Protein AF-A0A3R7WSF1-F1 (afdb_monomer)

Nearest PDB structures (foldseek):
  3sph-assembly1_A  TM=8.229E-01  e=9.878E-09  Gallus gallus
  3spg-assembly1_A  TM=8.337E-01  e=2.261E-08  Gallus gallus
  3spi-assembly1_A  TM=8.177E-01  e=1.122E-08  Gallus gallus
  5kuk-assembly1_A  TM=8.246E-01  e=2.738E-08  Gallus gallus
  6m84-assembly1_A  TM=7.848E-01  e=3.765E-08  Gallus gallus

pLDDT: mean 80.59, std 13.43, range [36.5, 95.0]

Mean predicted aligned error: 11.14 Å

Sequence (180 aa):
MTIGYGAPTNDIFYGGCSSMALLLTVESVSGIFLDSLCFGVFFVRFSRATRRATSVVFSKHAVVQQIHGEYCVLFQVCERRRHQLVEAHVRCYGVAKRHSDAPFQTLPMRIQSPDDNLGAFVLLALPQLIARYSYTADDIKWHHTFAPCVSRDPVTHGAVVDFDLFHTLVPAPSCPSTVV

Structure (mmCIF, N/CA/C/O backbone):
data_AF-A0A3R7WSF1-F1
#
_entry.id   AF-A0A3R7WSF1-F1
#
loop_
_atom_site.group_PDB
_atom_site.id
_atom_site.type_symbol
_atom_site.label_atom_id
_atom_site.label_alt_id
_atom_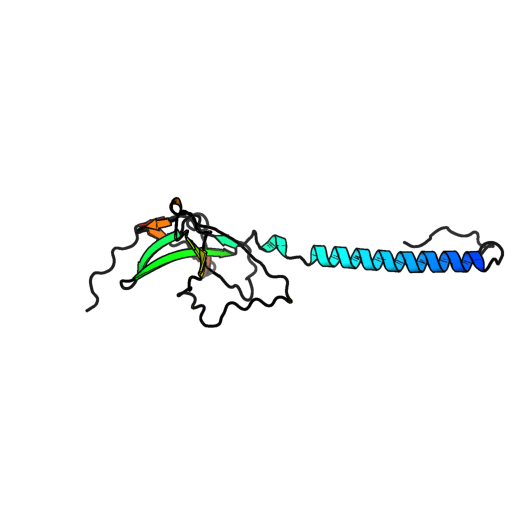site.label_comp_id
_atom_site.label_asym_id
_atom_site.label_entity_id
_atom_site.label_seq_id
_atom_site.pdbx_PDB_ins_code
_atom_site.Cartn_x
_atom_site.Cartn_y
_atom_site.Cartn_z
_atom_site.occupancy
_atom_site.B_iso_or_equiv
_atom_site.auth_seq_id
_atom_site.auth_comp_id
_atom_site.auth_asym_id
_atom_site.auth_atom_id
_atom_site.pdbx_PDB_model_num
ATOM 1 N N . MET A 1 1 ? 20.564 -2.704 -32.954 1.00 52.62 1 MET A N 1
ATOM 2 C CA . MET A 1 1 ? 21.401 -3.789 -33.548 1.00 52.62 1 MET A CA 1
ATOM 3 C C . MET A 1 1 ? 22.508 -3.182 -34.411 1.00 52.62 1 MET A C 1
ATOM 5 O O . MET A 1 1 ? 22.214 -2.254 -35.153 1.00 52.62 1 MET A O 1
ATOM 9 N N . THR A 1 2 ? 23.756 -3.663 -34.334 1.00 63.31 2 THR A N 1
ATOM 10 C CA . THR A 1 2 ? 24.814 -3.271 -35.287 1.00 63.31 2 THR A CA 1
ATOM 11 C C . THR A 1 2 ? 24.868 -4.270 -36.439 1.00 63.31 2 THR A C 1
ATOM 13 O O . THR A 1 2 ? 24.773 -5.474 -36.230 1.00 63.31 2 THR A O 1
ATOM 16 N N . ILE A 1 3 ? 24.990 -3.747 -37.659 1.00 69.62 3 ILE A N 1
ATOM 17 C CA . ILE A 1 3 ? 24.797 -4.485 -38.913 1.00 69.62 3 ILE A CA 1
ATOM 18 C C . ILE A 1 3 ? 25.811 -5.632 -39.096 1.00 69.62 3 ILE A C 1
ATOM 20 O O . ILE A 1 3 ? 25.470 -6.663 -39.657 1.00 69.62 3 ILE A O 1
ATOM 24 N N . GLY A 1 4 ? 27.038 -5.493 -38.581 1.00 67.50 4 GLY A N 1
ATOM 25 C CA . GLY A 1 4 ? 27.943 -6.624 -38.323 1.00 67.50 4 GLY A CA 1
ATOM 26 C C . GLY A 1 4 ? 28.297 -7.541 -39.505 1.00 67.50 4 GLY A C 1
ATOM 27 O O . GLY A 1 4 ? 28.855 -8.603 -39.263 1.00 67.50 4 GLY A O 1
ATOM 28 N N . TYR A 1 5 ? 28.012 -7.166 -40.759 1.00 66.44 5 TYR A N 1
ATOM 29 C CA . TYR A 1 5 ? 28.175 -8.067 -41.910 1.00 66.44 5 TYR A CA 1
ATOM 30 C C . TYR A 1 5 ? 29.634 -8.397 -42.266 1.00 66.44 5 TYR A C 1
ATOM 32 O O . TYR A 1 5 ? 29.854 -9.309 -43.053 1.00 66.44 5 TYR A O 1
ATOM 40 N N . GLY A 1 6 ? 30.626 -7.697 -41.698 1.00 65.25 6 GLY A N 1
ATOM 41 C CA . GLY A 1 6 ? 32.043 -7.974 -41.959 1.00 65.25 6 GLY A CA 1
ATOM 42 C C . GLY A 1 6 ? 32.393 -7.853 -43.444 1.00 65.25 6 GLY A C 1
ATOM 43 O O . GLY A 1 6 ? 32.765 -8.841 -44.070 1.00 65.25 6 GLY A O 1
ATOM 44 N N . ALA A 1 7 ? 32.237 -6.653 -44.015 1.00 59.94 7 ALA A N 1
ATOM 45 C CA . ALA A 1 7 ? 32.521 -6.411 -45.429 1.00 59.94 7 ALA A CA 1
ATOM 46 C C . ALA A 1 7 ? 33.969 -6.828 -45.784 1.00 59.94 7 ALA A C 1
ATOM 48 O O . ALA A 1 7 ? 34.889 -6.483 -45.031 1.00 59.94 7 ALA A O 1
ATOM 49 N N . PRO A 1 8 ? 34.197 -7.543 -46.908 1.00 59.34 8 PRO A N 1
ATOM 50 C CA . PRO A 1 8 ? 35.540 -7.822 -47.403 1.00 59.34 8 PRO A CA 1
ATOM 51 C C . PRO A 1 8 ? 36.320 -6.513 -47.538 1.00 59.34 8 PRO A C 1
ATOM 53 O O . PRO A 1 8 ? 35.761 -5.493 -47.942 1.00 59.34 8 PRO A O 1
ATOM 56 N N . THR A 1 9 ? 37.614 -6.538 -47.216 1.00 55.91 9 THR A N 1
ATOM 57 C CA . THR A 1 9 ? 38.512 -5.369 -47.102 1.00 55.91 9 THR A CA 1
ATOM 58 C C . THR A 1 9 ? 38.567 -4.466 -48.352 1.00 55.91 9 THR A C 1
ATOM 60 O O . THR A 1 9 ? 39.136 -3.380 -48.287 1.00 55.91 9 THR A O 1
ATOM 63 N N . ASN A 1 10 ? 37.932 -4.858 -49.462 1.00 56.62 10 ASN A N 1
ATOM 64 C CA . ASN A 1 10 ? 37.979 -4.171 -50.748 1.00 56.62 10 ASN A CA 1
ATOM 65 C C . ASN A 1 10 ? 36.639 -3.539 -51.199 1.00 56.62 10 ASN A C 1
ATOM 67 O O . ASN A 1 10 ? 36.628 -2.871 -52.233 1.00 56.62 10 ASN A O 1
ATOM 71 N N . ASP A 1 11 ? 35.533 -3.659 -50.441 1.00 60.72 11 ASP A N 1
ATOM 72 C CA . ASP A 1 11 ? 34.200 -3.242 -50.924 1.00 60.72 11 ASP A CA 1
ATOM 73 C C . ASP A 1 11 ? 33.446 -2.385 -49.886 1.00 60.72 11 ASP A C 1
ATOM 75 O O . ASP A 1 11 ? 32.400 -2.759 -49.359 1.00 60.72 11 ASP A O 1
ATOM 79 N N . ILE A 1 12 ? 33.962 -1.194 -49.574 1.00 57.03 12 ILE A N 1
ATOM 80 C CA . ILE A 1 12 ? 33.502 -0.420 -48.404 1.00 57.03 12 ILE A CA 1
ATOM 81 C C . ILE A 1 12 ? 32.019 0.034 -48.457 1.00 57.03 12 ILE A C 1
ATOM 83 O O . ILE A 1 12 ? 31.461 0.342 -47.410 1.00 57.03 12 ILE A O 1
ATOM 87 N N . PHE A 1 13 ? 31.356 -0.003 -49.630 1.00 58.19 13 PHE A N 1
ATOM 88 C CA . PHE A 1 13 ? 29.897 0.199 -49.809 1.00 58.19 13 PHE A CA 1
ATOM 89 C C . PHE A 1 13 ? 29.306 -0.537 -51.041 1.00 58.19 13 PHE A C 1
ATOM 91 O O . PHE A 1 13 ? 28.468 0.025 -51.744 1.00 58.19 13 PHE A O 1
ATOM 98 N N . TYR A 1 14 ? 29.740 -1.771 -51.345 1.00 64.75 14 TYR A N 1
ATOM 99 C CA . TYR A 1 14 ? 29.246 -2.559 -52.499 1.00 64.75 14 TYR A CA 1
ATOM 100 C C . TYR A 1 14 ? 29.324 -1.806 -53.850 1.00 64.75 14 TYR A C 1
ATOM 102 O O . TYR A 1 14 ? 28.314 -1.481 -54.473 1.00 64.75 14 TYR A O 1
ATOM 110 N N . GLY A 1 15 ? 30.540 -1.490 -54.311 1.00 67.81 15 GLY A N 1
ATOM 111 C CA . GLY A 1 15 ? 30.747 -0.943 -55.662 1.00 67.81 15 GLY A CA 1
ATOM 112 C C . GLY A 1 15 ? 30.391 0.539 -55.852 1.00 67.81 15 GLY A C 1
ATOM 113 O O . GLY A 1 15 ? 30.031 0.941 -56.954 1.00 67.81 15 GLY A O 1
ATOM 114 N N . GLY A 1 16 ? 30.470 1.364 -54.799 1.00 69.81 16 GLY A N 1
ATOM 115 C CA . GLY A 1 16 ? 30.278 2.822 -54.900 1.00 69.81 16 GLY A CA 1
ATOM 116 C C . GLY A 1 16 ? 28.827 3.264 -55.125 1.00 69.81 16 GLY A C 1
ATOM 117 O O . GLY A 1 16 ? 28.570 4.430 -55.426 1.00 69.81 16 GLY A O 1
ATOM 118 N N . CYS A 1 17 ? 27.864 2.353 -54.968 1.00 72.75 17 CYS A N 1
ATOM 119 C CA . CYS A 1 17 ? 26.448 2.668 -55.091 1.00 72.75 17 CYS A CA 1
ATOM 120 C C . CYS A 1 17 ? 25.959 3.466 -53.873 1.00 72.75 17 CYS A C 1
ATOM 122 O O . CYS A 1 17 ? 25.731 2.918 -52.795 1.00 72.75 17 CYS A O 1
ATOM 124 N N . SER A 1 18 ? 25.733 4.769 -54.070 1.00 74.81 18 SER A N 1
ATOM 125 C CA . SER A 1 18 ? 25.183 5.681 -53.049 1.00 74.81 18 SER A CA 1
ATOM 126 C C . SER A 1 18 ? 23.844 5.195 -52.467 1.00 74.81 18 SER A C 1
ATOM 128 O O . SER A 1 18 ? 23.566 5.378 -51.282 1.00 74.81 18 SER A O 1
ATOM 130 N N . SER A 1 19 ? 23.044 4.485 -53.270 1.00 82.00 19 SER A N 1
ATOM 131 C CA . SER A 1 19 ? 21.788 3.868 -52.832 1.00 82.00 19 SER A CA 1
ATOM 132 C C . SER A 1 19 ? 21.976 2.890 -51.670 1.00 82.00 19 SER A C 1
ATOM 134 O O . SER A 1 19 ? 21.164 2.888 -50.748 1.00 82.00 19 SER A O 1
ATOM 136 N N . MET A 1 20 ? 23.055 2.101 -51.664 1.00 78.06 20 MET A N 1
ATOM 137 C CA . MET A 1 20 ? 23.322 1.132 -50.600 1.00 78.06 20 MET A CA 1
ATOM 138 C C . MET A 1 20 ? 23.755 1.826 -49.304 1.00 78.06 20 MET A C 1
ATOM 140 O O . MET A 1 20 ? 23.294 1.464 -48.223 1.00 78.06 20 MET A O 1
ATOM 144 N N . ALA A 1 21 ? 24.579 2.874 -49.403 1.00 79.12 21 ALA A N 1
ATOM 145 C CA . ALA A 1 21 ? 24.949 3.699 -48.253 1.00 79.12 21 ALA A CA 1
ATOM 146 C C . ALA A 1 21 ? 23.721 4.384 -47.621 1.00 79.12 21 ALA A C 1
ATOM 148 O O . ALA A 1 21 ? 23.605 4.453 -46.395 1.00 79.12 21 ALA A O 1
ATOM 149 N N . LEU A 1 22 ? 22.764 4.835 -48.439 1.00 83.75 22 LEU A N 1
ATOM 150 C CA . LEU A 1 22 ? 21.506 5.410 -47.961 1.00 83.75 22 LEU A CA 1
ATOM 151 C C . LEU A 1 22 ? 20.637 4.356 -47.258 1.00 83.75 22 LEU A C 1
ATOM 153 O O . LEU A 1 22 ? 20.141 4.605 -46.164 1.00 83.75 22 LEU A O 1
ATOM 157 N N . LEU A 1 23 ? 20.491 3.160 -47.833 1.00 84.19 23 LEU A N 1
ATOM 158 C CA . LEU A 1 23 ? 19.695 2.094 -47.216 1.00 84.19 23 LEU A CA 1
ATOM 159 C C . LEU A 1 23 ? 20.265 1.661 -45.858 1.00 84.19 23 LEU A C 1
ATOM 161 O O . LEU A 1 23 ? 19.517 1.587 -44.887 1.00 84.19 23 LEU A O 1
ATOM 165 N N . LEU A 1 24 ? 21.584 1.470 -45.760 1.00 83.75 24 LEU A N 1
ATOM 166 C CA . LEU A 1 24 ? 22.256 1.099 -44.507 1.00 83.75 24 LEU A CA 1
ATOM 167 C C . LEU A 1 24 ? 22.155 2.194 -43.429 1.00 83.75 24 LEU A C 1
ATOM 169 O O . LEU A 1 24 ? 22.024 1.905 -42.235 1.00 83.75 24 LEU A O 1
ATOM 173 N N . THR A 1 25 ? 22.211 3.467 -43.827 1.00 84.69 25 THR A N 1
ATOM 174 C CA . THR A 1 25 ? 22.057 4.589 -42.887 1.00 84.69 25 THR A CA 1
ATOM 175 C C . THR A 1 25 ? 20.614 4.721 -42.402 1.00 84.69 25 THR A C 1
ATOM 177 O O . THR A 1 25 ? 20.393 4.870 -41.203 1.00 84.69 25 THR A O 1
ATOM 180 N N . VAL A 1 26 ? 19.618 4.575 -43.280 1.00 88.94 26 VAL A N 1
ATOM 181 C CA . VAL A 1 26 ? 18.198 4.559 -42.884 1.00 88.94 26 VAL A CA 1
ATOM 182 C C . VAL A 1 26 ? 17.883 3.364 -41.980 1.00 88.94 26 VAL A C 1
ATOM 184 O O . VAL A 1 26 ? 17.232 3.539 -40.949 1.00 88.94 26 VAL A O 1
ATOM 187 N N . GLU A 1 27 ? 18.380 2.169 -42.309 1.00 86.69 27 GLU A N 1
ATOM 188 C CA . GLU A 1 27 ? 18.202 0.963 -41.495 1.00 86.69 27 GLU A CA 1
ATOM 189 C C . GLU A 1 27 ? 18.793 1.154 -40.093 1.00 86.69 27 GLU A C 1
ATOM 191 O O . GLU A 1 27 ? 18.097 0.956 -39.097 1.00 86.69 27 GLU A O 1
ATOM 196 N N . SER A 1 28 ? 20.038 1.626 -39.994 1.00 89.75 28 SER A N 1
ATOM 197 C CA . SER A 1 28 ? 20.689 1.856 -38.698 1.00 89.75 28 SER A CA 1
ATOM 198 C C . SER 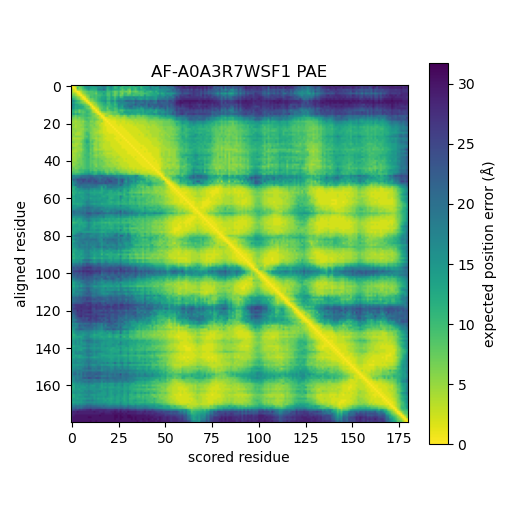A 1 28 ? 20.000 2.941 -37.864 1.00 89.75 28 SER A C 1
ATOM 200 O O . SER A 1 28 ? 19.799 2.741 -36.664 1.00 89.75 28 SER A O 1
ATOM 202 N N . VAL A 1 29 ? 19.558 4.045 -38.475 1.00 91.12 29 VAL A N 1
ATOM 203 C CA . VAL A 1 29 ? 18.792 5.092 -37.779 1.00 91.12 29 VAL A CA 1
ATOM 204 C C . VAL A 1 29 ? 17.450 4.547 -37.281 1.00 91.12 29 VAL A C 1
ATOM 206 O O . VAL A 1 29 ? 17.077 4.789 -36.131 1.00 91.12 29 VAL A O 1
ATOM 209 N N . SER A 1 30 ? 16.747 3.761 -38.102 1.00 91.31 30 SER A N 1
ATOM 210 C CA . SER A 1 30 ? 15.481 3.133 -37.707 1.00 91.31 30 SER A CA 1
ATOM 211 C C . SER A 1 30 ? 15.665 2.119 -36.571 1.00 91.31 30 SER A C 1
ATOM 213 O O . SER A 1 30 ? 14.868 2.095 -35.632 1.00 91.31 30 SER A O 1
ATOM 215 N N . GLY A 1 31 ? 16.758 1.348 -36.590 1.00 91.12 31 GLY A N 1
ATOM 216 C CA . GLY A 1 31 ? 17.111 0.400 -35.537 1.00 91.12 31 GLY A CA 1
ATOM 217 C C . GLY A 1 31 ? 17.388 1.088 -34.203 1.00 91.12 31 GLY A C 1
ATOM 218 O O . GLY A 1 31 ? 16.851 0.669 -33.182 1.00 91.12 31 GLY A O 1
ATOM 219 N N . ILE A 1 32 ? 18.150 2.187 -34.204 1.00 92.31 32 ILE A N 1
ATOM 220 C CA . ILE A 1 32 ? 18.415 2.971 -32.985 1.00 92.31 32 ILE A CA 1
ATOM 221 C C . ILE A 1 32 ? 17.115 3.571 -32.430 1.00 92.31 32 ILE A C 1
ATOM 223 O O . ILE A 1 32 ? 16.900 3.570 -31.215 1.00 92.31 32 ILE A O 1
ATOM 227 N N . PHE A 1 33 ? 16.227 4.059 -33.303 1.00 94.38 33 PHE A N 1
ATOM 228 C CA . PHE A 1 33 ? 14.933 4.602 -32.892 1.00 94.38 33 PHE A CA 1
ATOM 229 C C . PHE A 1 33 ? 14.049 3.539 -32.221 1.00 94.38 33 PHE A C 1
ATOM 231 O O . PHE A 1 33 ? 13.494 3.783 -31.147 1.00 94.38 33 PHE A O 1
ATOM 238 N N . LEU A 1 34 ? 13.959 2.346 -32.815 1.00 93.50 34 LEU A N 1
ATOM 239 C CA . LEU A 1 34 ? 13.201 1.227 -32.252 1.00 93.50 34 LEU A CA 1
ATOM 240 C C . LEU A 1 34 ? 13.814 0.713 -30.944 1.00 93.50 34 LEU A C 1
ATOM 242 O O . LEU A 1 34 ? 13.076 0.475 -29.988 1.00 93.50 34 LEU A O 1
ATOM 246 N N . ASP A 1 35 ? 15.142 0.593 -30.867 1.00 93.12 35 ASP A N 1
ATOM 247 C CA . ASP A 1 35 ? 15.847 0.184 -29.647 1.00 93.12 35 ASP A CA 1
ATOM 248 C C . ASP A 1 35 ? 15.556 1.173 -28.500 1.00 93.12 35 ASP A C 1
ATOM 250 O O . ASP A 1 35 ? 15.190 0.761 -27.396 1.00 93.12 35 ASP A O 1
ATOM 254 N N . SER A 1 36 ? 15.619 2.483 -28.768 1.00 94.38 36 SER A N 1
ATOM 255 C CA . SER A 1 36 ? 15.281 3.537 -27.798 1.00 94.38 36 SER A CA 1
ATOM 256 C C . SER A 1 36 ? 13.828 3.447 -27.316 1.00 94.38 36 SER A C 1
ATOM 258 O O . SER A 1 36 ? 13.563 3.494 -26.110 1.00 94.38 36 SER A O 1
ATOM 260 N N . LEU A 1 37 ? 12.879 3.240 -28.237 1.00 94.75 37 LEU A N 1
ATOM 261 C CA . LEU A 1 37 ? 11.469 3.061 -27.890 1.00 94.75 37 LEU A CA 1
ATOM 262 C C . LEU A 1 37 ? 11.263 1.823 -27.007 1.00 94.75 37 LEU A C 1
ATOM 264 O O . LEU A 1 37 ? 10.558 1.894 -25.998 1.00 94.75 37 LEU A O 1
ATOM 268 N N . CYS A 1 38 ? 11.911 0.706 -27.344 1.00 93.94 38 CYS A N 1
ATOM 269 C CA . CYS A 1 38 ? 11.877 -0.517 -26.549 1.00 93.94 38 CYS A CA 1
ATOM 270 C C . CYS A 1 38 ? 12.397 -0.268 -25.130 1.00 93.94 38 CYS A C 1
ATOM 272 O O . CYS A 1 38 ? 11.695 -0.578 -24.165 1.00 93.94 38 CYS A O 1
ATOM 274 N N . PHE A 1 39 ? 13.579 0.342 -24.981 1.00 95.00 39 PHE A N 1
ATOM 275 C CA . PHE A 1 39 ? 14.124 0.687 -23.666 1.00 95.00 39 PHE A CA 1
ATOM 276 C C . PHE A 1 39 ? 13.192 1.610 -22.879 1.00 95.00 39 PHE A C 1
ATOM 278 O O . PHE A 1 39 ? 12.991 1.380 -21.688 1.00 95.00 39 PHE A O 1
ATOM 285 N N . GLY A 1 40 ? 12.561 2.590 -23.530 1.00 94.06 40 GLY A N 1
ATOM 286 C CA . GLY A 1 40 ? 11.561 3.457 -22.905 1.00 94.06 40 GLY A CA 1
ATOM 287 C C . GLY A 1 40 ? 10.354 2.680 -22.371 1.00 94.06 40 GLY A C 1
ATOM 288 O O . GLY A 1 40 ? 9.972 2.840 -21.211 1.00 94.06 40 GLY A O 1
ATOM 289 N N . VAL A 1 41 ? 9.784 1.776 -23.173 1.00 92.44 41 VAL A N 1
ATOM 290 C CA . VAL A 1 41 ? 8.647 0.932 -22.761 1.00 92.44 41 VAL A CA 1
ATOM 291 C C . VAL A 1 41 ? 9.034 -0.011 -21.619 1.00 92.44 41 VAL A C 1
ATOM 293 O O . VAL A 1 41 ? 8.275 -0.156 -20.654 1.00 92.44 41 VAL A O 1
ATOM 296 N N . PHE A 1 42 ? 10.216 -0.628 -21.683 1.00 92.19 42 PHE A N 1
ATOM 297 C CA . PHE A 1 42 ? 10.730 -1.467 -20.600 1.00 92.19 42 PHE A CA 1
ATOM 298 C C . PHE A 1 42 ? 10.968 -0.659 -19.328 1.00 92.19 42 PHE A C 1
ATOM 300 O O . PHE A 1 42 ? 10.554 -1.094 -18.254 1.00 92.19 42 PHE A O 1
ATOM 307 N N . PHE A 1 43 ? 11.561 0.529 -19.433 1.00 91.12 43 PHE A N 1
ATOM 308 C CA . PHE A 1 43 ? 11.786 1.414 -18.296 1.00 91.12 43 PHE A CA 1
ATOM 309 C C . PHE A 1 43 ? 10.467 1.809 -17.629 1.00 91.12 43 PHE A C 1
ATOM 311 O O . PHE A 1 43 ? 10.346 1.693 -16.412 1.00 91.12 43 PHE A O 1
ATOM 318 N N . VAL A 1 44 ? 9.442 2.172 -18.411 1.00 87.56 44 VAL A N 1
ATOM 319 C CA . VAL A 1 44 ? 8.095 2.450 -17.887 1.00 87.56 44 VAL A CA 1
ATOM 320 C C . VAL A 1 44 ? 7.501 1.218 -17.203 1.00 87.56 44 VAL A C 1
ATOM 322 O O . VAL A 1 44 ? 6.875 1.331 -16.155 1.00 87.56 44 VAL A O 1
ATOM 325 N N . ARG A 1 45 ? 7.690 0.013 -17.750 1.00 83.88 45 ARG A N 1
ATOM 326 C CA . ARG A 1 45 ? 7.213 -1.229 -17.118 1.00 83.88 45 ARG A CA 1
ATOM 327 C C . ARG A 1 45 ? 7.945 -1.532 -15.808 1.00 83.88 45 ARG A C 1
ATOM 329 O O . ARG A 1 45 ? 7.282 -1.937 -14.855 1.00 83.88 45 ARG A O 1
ATOM 336 N N . PHE A 1 46 ? 9.259 -1.325 -15.742 1.00 82.50 46 PHE A N 1
ATOM 337 C CA . PHE A 1 46 ? 10.064 -1.542 -14.536 1.00 82.50 46 PHE A CA 1
ATOM 338 C C . PHE A 1 46 ? 9.831 -0.481 -13.460 1.00 82.50 46 PHE A C 1
ATOM 340 O O . PHE A 1 46 ? 9.841 -0.808 -12.274 1.00 82.50 46 PHE A O 1
ATOM 347 N N . SER A 1 47 ? 9.579 0.768 -13.853 1.00 80.81 47 SER A N 1
ATOM 348 C CA . SER A 1 47 ? 9.291 1.858 -12.920 1.00 80.81 47 SER A CA 1
ATOM 349 C C . SER A 1 47 ? 7.913 1.734 -12.263 1.00 80.81 47 SER A C 1
ATOM 351 O O . SER A 1 47 ? 7.668 2.351 -11.224 1.00 80.81 47 SER A O 1
ATOM 353 N N . ARG A 1 48 ? 7.010 0.891 -12.795 1.00 72.88 48 ARG A N 1
ATOM 354 C CA . ARG A 1 48 ? 5.734 0.580 -12.133 1.00 72.88 48 ARG A CA 1
ATOM 355 C C . ARG A 1 48 ? 5.984 -0.145 -10.810 1.00 72.88 48 ARG A C 1
ATOM 357 O O . ARG A 1 48 ? 6.257 -1.342 -10.759 1.00 72.88 48 ARG A O 1
ATOM 364 N N . ALA A 1 49 ? 5.777 0.577 -9.714 1.00 62.88 49 ALA A N 1
ATOM 365 C CA . ALA A 1 49 ? 5.965 0.123 -8.337 1.00 62.88 49 ALA A CA 1
ATOM 366 C C . ALA A 1 49 ? 4.910 -0.894 -7.828 1.00 62.88 49 ALA A C 1
ATOM 368 O O . ALA A 1 49 ? 4.667 -0.994 -6.625 1.00 62.88 49 ALA A O 1
ATOM 369 N N . THR A 1 50 ? 4.279 -1.687 -8.702 1.00 64.44 50 THR A N 1
ATOM 370 C CA . THR A 1 50 ? 3.147 -2.563 -8.336 1.00 64.44 50 THR A CA 1
ATOM 371 C C . THR A 1 50 ? 3.527 -3.644 -7.313 1.00 64.44 50 THR A C 1
ATOM 373 O O . THR A 1 50 ? 2.697 -4.024 -6.494 1.00 64.44 50 THR A O 1
ATOM 376 N N . ARG A 1 51 ? 4.792 -4.094 -7.273 1.00 60.50 51 ARG A N 1
ATOM 377 C CA . ARG A 1 51 ? 5.251 -5.135 -6.327 1.00 60.50 51 ARG A CA 1
ATOM 378 C C . ARG A 1 51 ? 5.260 -4.710 -4.853 1.00 60.50 51 ARG A C 1
ATOM 380 O O . ARG A 1 51 ? 5.358 -5.582 -3.997 1.00 60.50 51 ARG A O 1
ATOM 387 N N . ARG A 1 52 ? 5.211 -3.411 -4.534 1.00 63.25 52 ARG A N 1
ATOM 388 C CA . ARG A 1 52 ? 5.201 -2.955 -3.132 1.00 63.25 52 ARG A CA 1
ATOM 389 C C . ARG A 1 52 ? 3.797 -2.986 -2.515 1.00 63.25 52 ARG A C 1
ATOM 391 O O . ARG A 1 52 ? 3.678 -3.160 -1.316 1.00 63.25 52 ARG A O 1
ATOM 398 N N . ALA A 1 53 ? 2.724 -2.930 -3.307 1.00 66.00 53 ALA A N 1
ATOM 399 C CA . ALA A 1 53 ? 1.361 -2.982 -2.762 1.00 66.00 53 ALA A CA 1
ATOM 400 C C . ALA A 1 53 ? 1.048 -4.291 -2.006 1.00 66.00 53 ALA A C 1
ATOM 402 O O . ALA A 1 53 ? 0.170 -4.302 -1.152 1.00 66.00 53 ALA A O 1
ATOM 403 N N . THR A 1 54 ? 1.777 -5.380 -2.280 1.00 72.50 54 THR A N 1
ATOM 404 C CA . THR A 1 54 ? 1.599 -6.673 -1.598 1.00 72.50 54 THR A CA 1
ATOM 405 C C . THR A 1 54 ? 2.325 -6.777 -0.256 1.00 72.50 54 THR A C 1
ATOM 407 O O . THR A 1 54 ? 2.210 -7.806 0.402 1.00 72.50 54 THR A O 1
ATOM 410 N N . SER A 1 55 ? 3.152 -5.795 0.121 1.00 84.38 55 SER A N 1
ATOM 411 C CA . SER A 1 55 ? 3.885 -5.833 1.393 1.00 84.38 55 SER A CA 1
ATOM 412 C C . SER A 1 55 ? 3.163 -5.135 2.540 1.00 84.38 55 SER A C 1
ATOM 414 O O . SER A 1 55 ? 3.495 -5.389 3.697 1.00 84.38 55 SER A O 1
ATOM 416 N N . VAL A 1 56 ? 2.142 -4.336 2.229 1.00 87.62 56 VAL A N 1
ATOM 417 C CA . VAL A 1 56 ? 1.227 -3.775 3.221 1.00 87.62 56 VAL A CA 1
ATOM 418 C C . VAL A 1 56 ? 0.206 -4.838 3.611 1.00 87.62 56 VAL A C 1
ATOM 420 O O . VAL A 1 56 ? -0.492 -5.388 2.759 1.00 87.62 56 VAL A O 1
ATOM 423 N N . VAL A 1 57 ? 0.126 -5.128 4.904 1.00 89.44 57 VAL A N 1
ATOM 424 C CA . VAL A 1 57 ? -0.778 -6.114 5.493 1.00 89.44 57 VAL A CA 1
ATOM 425 C C . VAL A 1 57 ? -1.852 -5.385 6.289 1.00 89.44 57 VAL A C 1
ATOM 427 O O . VAL A 1 57 ? -1.551 -4.482 7.070 1.00 89.44 57 VAL A O 1
ATOM 430 N N . PHE A 1 58 ? -3.102 -5.798 6.094 1.00 92.06 58 PHE A N 1
ATOM 431 C CA . PHE A 1 58 ? -4.261 -5.333 6.852 1.00 92.06 58 PHE A CA 1
ATOM 432 C C . PHE A 1 58 ? -4.691 -6.411 7.846 1.00 92.06 58 PHE A C 1
ATOM 434 O O . PHE A 1 58 ? -4.498 -7.606 7.601 1.00 92.06 58 PHE A O 1
ATOM 441 N N . SER A 1 59 ? -5.274 -6.008 8.972 1.00 93.44 59 SER A N 1
ATOM 442 C CA . SER A 1 59 ? -5.942 -6.932 9.887 1.00 93.44 59 SER A CA 1
ATOM 443 C C . SER A 1 59 ? -7.049 -7.702 9.163 1.00 93.44 59 SER A C 1
ATOM 445 O O . SER A 1 59 ? -7.752 -7.144 8.329 1.00 93.44 59 SER A O 1
ATOM 447 N N . LYS A 1 60 ? -7.244 -8.984 9.494 1.00 92.62 60 LYS A N 1
ATOM 448 C CA . LYS A 1 60 ? -8.324 -9.788 8.896 1.00 92.62 60 LYS A CA 1
ATOM 449 C C . LYS A 1 60 ? -9.710 -9.294 9.302 1.00 92.62 60 LYS A C 1
ATOM 451 O O . LYS A 1 60 ? -10.637 -9.328 8.501 1.00 92.62 60 LYS A O 1
ATOM 456 N N . HIS A 1 61 ? -9.814 -8.815 10.536 1.00 93.75 61 HIS A N 1
ATOM 457 C CA . HIS A 1 61 ? -11.040 -8.321 11.143 1.00 93.75 61 HIS A CA 1
ATOM 458 C C . HIS A 1 61 ? -10.926 -6.827 11.416 1.00 93.75 61 HIS A C 1
ATOM 460 O O . HIS A 1 61 ? -9.844 -6.337 11.742 1.00 93.75 61 HIS A O 1
ATOM 466 N N . ALA A 1 62 ? -12.048 -6.128 11.311 1.00 93.88 62 ALA A N 1
ATOM 467 C CA . ALA A 1 62 ? -12.202 -4.801 11.886 1.00 93.88 62 ALA A CA 1
ATOM 468 C C . ALA A 1 62 ? -12.916 -4.960 13.227 1.00 93.88 62 ALA A C 1
ATOM 470 O O . ALA A 1 62 ? -13.761 -5.840 13.381 1.00 93.88 62 ALA A O 1
ATOM 471 N N . VAL A 1 63 ? -12.584 -4.132 14.207 1.00 94.19 63 VAL A N 1
ATOM 472 C CA . VAL A 1 63 ? -13.215 -4.199 15.526 1.00 94.19 63 VAL A CA 1
ATOM 473 C C . VAL A 1 63 ? -13.964 -2.922 15.837 1.00 94.19 63 VAL A C 1
ATOM 475 O O . VAL A 1 63 ? -13.547 -1.839 15.435 1.00 94.19 63 VAL A O 1
ATOM 478 N N . VAL A 1 64 ? -15.076 -3.052 16.552 1.00 93.38 64 VAL A N 1
ATOM 479 C CA . VAL A 1 64 ? -15.837 -1.915 17.068 1.00 93.38 64 VAL A CA 1
ATOM 480 C C . VAL A 1 64 ? -15.720 -1.905 18.578 1.00 93.38 64 VAL A C 1
ATOM 482 O O . VAL A 1 64 ? -16.157 -2.842 19.253 1.00 93.38 64 VAL A O 1
ATOM 485 N N . GLN A 1 65 ? -15.139 -0.832 19.102 1.00 90.06 65 GLN A N 1
ATOM 486 C CA . GLN A 1 65 ? -14.947 -0.621 20.528 1.00 90.06 65 GLN A CA 1
ATOM 487 C C . GLN A 1 65 ? -15.453 0.766 20.915 1.00 90.06 65 GLN A C 1
ATOM 489 O O . GLN A 1 65 ? -15.357 1.715 20.139 1.00 90.06 65 GLN A O 1
ATOM 494 N N . GLN A 1 66 ? -15.974 0.880 22.135 1.00 88.56 66 GLN A N 1
ATOM 495 C CA . GLN A 1 66 ? -16.305 2.170 22.716 1.00 88.56 66 GLN A CA 1
ATOM 496 C C . GLN A 1 66 ? -15.051 2.805 23.330 1.00 88.56 66 GLN A C 1
ATOM 498 O O . GLN A 1 66 ? -14.416 2.214 24.205 1.00 88.56 66 GLN A O 1
ATOM 503 N N . ILE A 1 67 ? -14.697 4.001 22.869 1.00 84.62 67 ILE A N 1
ATOM 504 C CA . ILE A 1 67 ? -13.555 4.784 23.343 1.00 84.62 67 ILE A CA 1
ATOM 505 C C . ILE A 1 67 ? -14.095 6.171 23.701 1.00 84.62 67 ILE A C 1
ATOM 507 O O . ILE A 1 67 ? -14.693 6.837 22.865 1.00 84.62 67 ILE A O 1
ATOM 511 N N . HIS A 1 68 ? -13.930 6.598 24.957 1.00 84.06 68 HIS A N 1
ATOM 512 C CA . HIS A 1 68 ? -14.446 7.886 25.456 1.00 84.06 68 HIS A CA 1
ATOM 513 C C . HIS A 1 68 ? -15.953 8.115 25.220 1.00 84.06 68 HIS A C 1
ATOM 515 O O . HIS A 1 68 ? -16.384 9.231 24.959 1.00 84.06 68 HIS A O 1
ATOM 521 N N . GLY A 1 69 ? -16.765 7.058 25.321 1.00 83.94 69 GLY A N 1
ATOM 522 C CA . GLY A 1 69 ? -18.219 7.141 25.141 1.00 83.94 69 GLY A CA 1
ATOM 523 C C . GLY A 1 69 ? -18.696 6.993 23.693 1.00 83.94 69 GLY A C 1
ATOM 524 O O . GLY A 1 69 ? -19.861 6.660 23.494 1.00 83.94 69 GLY A O 1
ATOM 525 N N . GLU A 1 70 ? -17.805 7.111 22.709 1.00 87.19 70 GLU A N 1
ATOM 526 C CA . GLU A 1 70 ? -18.114 7.006 21.279 1.00 87.19 70 GLU A CA 1
ATOM 527 C C . GLU A 1 70 ? -17.737 5.632 20.713 1.00 87.19 70 GLU A C 1
ATOM 529 O O . GLU A 1 70 ? -16.778 5.000 21.160 1.00 87.19 70 GLU A O 1
ATOM 534 N N . TYR A 1 71 ? -18.478 5.156 19.708 1.00 88.50 71 TYR A N 1
ATOM 535 C CA . TYR A 1 71 ? -18.146 3.914 19.006 1.00 88.50 71 TYR A CA 1
ATOM 536 C C . TYR A 1 71 ? -17.133 4.178 17.893 1.00 88.50 71 TYR A C 1
ATOM 538 O O . TYR A 1 71 ? -17.434 4.839 16.899 1.00 88.50 71 TYR A O 1
ATOM 546 N N . CYS A 1 72 ? -15.942 3.603 18.032 1.00 89.06 72 CYS A N 1
ATOM 547 C CA . CYS A 1 72 ? -14.872 3.706 17.051 1.00 89.06 72 CYS A CA 1
ATOM 548 C C . CYS A 1 72 ? -14.676 2.371 16.327 1.00 89.06 72 CYS A C 1
ATOM 550 O O . CYS A 1 72 ? -14.670 1.307 16.950 1.00 89.06 72 CYS A O 1
ATOM 552 N N . VAL A 1 73 ? -14.473 2.436 15.009 1.00 91.06 73 VAL A N 1
ATOM 553 C CA . VAL A 1 73 ? -14.044 1.293 14.194 1.00 91.06 73 VAL A CA 1
ATOM 554 C C . VAL A 1 73 ? -12.524 1.313 14.109 1.00 91.06 73 VAL A C 1
ATOM 556 O O . VAL A 1 73 ? -11.943 2.298 13.655 1.00 91.06 73 VAL A O 1
ATOM 559 N N . LEU A 1 74 ? -11.883 0.224 14.517 1.00 91.62 74 LEU A N 1
ATOM 560 C CA . LEU A 1 74 ? -10.438 0.066 14.483 1.00 91.62 74 LEU A CA 1
ATOM 561 C C . LEU A 1 74 ? -10.051 -1.047 13.509 1.00 91.62 74 LEU A C 1
ATOM 563 O O . LEU A 1 74 ? -10.693 -2.095 13.428 1.00 91.62 74 LEU A O 1
ATOM 567 N N . PHE A 1 75 ? -8.953 -0.826 12.801 1.00 92.56 75 PHE A N 1
ATOM 568 C CA . PHE A 1 75 ? -8.288 -1.812 11.960 1.00 92.56 75 PHE A CA 1
ATOM 569 C C . PHE A 1 75 ? -6.782 -1.561 12.010 1.00 92.56 75 PHE A C 1
ATOM 571 O O . PHE A 1 75 ? -6.346 -0.422 12.180 1.00 92.56 75 PHE A O 1
ATOM 578 N N . GLN A 1 76 ? -5.981 -2.613 11.867 1.00 90.81 76 GLN A N 1
ATOM 579 C CA . GLN A 1 76 ? -4.526 -2.494 11.862 1.00 90.81 76 GLN A CA 1
ATOM 580 C C . GLN A 1 76 ? -3.985 -2.555 10.437 1.00 90.81 76 GLN A C 1
ATOM 582 O O . GLN A 1 76 ? -4.451 -3.336 9.606 1.00 90.81 76 GLN A O 1
ATOM 587 N N . VAL A 1 77 ? -2.974 -1.732 10.165 1.00 89.75 77 VAL A N 1
ATOM 588 C CA . VAL A 1 77 ? -2.229 -1.722 8.904 1.00 89.75 77 VAL A CA 1
ATOM 589 C C . VAL A 1 77 ? -0.746 -1.685 9.233 1.00 89.75 77 VAL A C 1
ATOM 591 O O . VAL A 1 77 ? -0.319 -0.892 10.070 1.00 89.75 77 VAL A O 1
ATOM 594 N N . CYS A 1 78 ? 0.042 -2.538 8.589 1.00 88.31 78 CYS A N 1
ATOM 595 C CA . CYS A 1 78 ? 1.483 -2.611 8.807 1.00 88.31 78 CYS A CA 1
ATOM 596 C C . CYS A 1 78 ? 2.225 -2.873 7.491 1.00 88.31 78 CYS A C 1
ATOM 598 O O . CYS A 1 78 ? 1.722 -3.569 6.611 1.00 88.31 78 CYS A O 1
ATOM 600 N N . GLU A 1 79 ? 3.435 -2.335 7.354 1.00 88.06 79 GLU A N 1
ATOM 601 C CA . GLU A 1 79 ? 4.350 -2.648 6.254 1.00 88.06 79 GLU A CA 1
ATOM 602 C C . GLU A 1 79 ? 5.274 -3.797 6.681 1.00 88.06 79 GLU A C 1
ATOM 604 O O . GLU A 1 79 ? 6.037 -3.674 7.637 1.00 88.06 79 GLU A O 1
ATOM 609 N N . ARG A 1 80 ? 5.214 -4.933 5.976 1.00 83.56 80 ARG A N 1
ATOM 610 C CA . ARG A 1 80 ? 5.998 -6.133 6.314 1.00 83.56 80 ARG A CA 1
ATOM 611 C C . ARG A 1 80 ? 7.478 -6.000 5.938 1.00 83.56 80 ARG A C 1
ATOM 613 O O . ARG A 1 80 ? 8.323 -6.711 6.485 1.00 83.56 80 ARG A O 1
ATOM 620 N N . ARG A 1 81 ? 7.827 -5.161 4.958 1.00 84.31 81 ARG A N 1
ATOM 621 C CA . ARG A 1 81 ? 9.225 -4.976 4.538 1.00 84.31 81 ARG A CA 1
ATOM 622 C C . ARG A 1 81 ? 9.945 -3.979 5.446 1.00 84.31 81 ARG A C 1
ATOM 624 O O . ARG A 1 81 ? 9.361 -3.037 5.951 1.00 84.31 81 ARG A O 1
ATOM 631 N N . ARG A 1 82 ? 11.269 -4.135 5.562 1.00 77.69 82 ARG A N 1
ATOM 632 C CA . ARG A 1 82 ? 12.126 -3.278 6.408 1.00 77.69 82 ARG A CA 1
ATOM 633 C C . ARG A 1 82 ? 12.212 -1.812 5.962 1.00 77.69 82 ARG A C 1
ATOM 635 O O . ARG A 1 82 ? 12.581 -0.963 6.760 1.00 77.69 82 ARG A O 1
ATOM 642 N N . HIS A 1 83 ? 11.939 -1.513 4.693 1.00 80.06 83 HIS A N 1
ATOM 643 C CA . HIS A 1 83 ? 11.947 -0.137 4.196 1.00 80.06 83 HIS A CA 1
ATOM 644 C C . HIS A 1 83 ? 10.657 0.596 4.597 1.00 80.06 83 HIS A C 1
ATOM 646 O O . HIS A 1 83 ? 9.560 0.076 4.395 1.00 80.06 83 HIS A O 1
ATOM 652 N N . GLN A 1 84 ? 10.778 1.809 5.128 1.00 75.38 84 GLN A N 1
ATOM 653 C CA . GLN A 1 84 ? 9.616 2.622 5.477 1.00 75.38 84 GLN A CA 1
ATOM 654 C C . GLN A 1 84 ? 8.929 3.164 4.215 1.00 75.38 84 GLN A C 1
ATOM 656 O O . GLN A 1 84 ? 9.586 3.538 3.238 1.00 75.38 84 GLN A O 1
ATOM 661 N N . LEU A 1 85 ? 7.596 3.214 4.241 1.00 78.75 85 LEU A N 1
ATOM 662 C CA . LEU A 1 85 ? 6.812 3.943 3.251 1.00 78.75 85 LEU A CA 1
ATOM 663 C C . LEU A 1 85 ? 6.875 5.439 3.574 1.00 78.75 85 LEU A C 1
ATOM 665 O O . LEU A 1 85 ? 6.474 5.864 4.656 1.00 78.75 85 LEU A O 1
ATOM 669 N N . VAL A 1 86 ? 7.391 6.225 2.634 1.00 75.31 86 VAL A N 1
ATOM 670 C CA . VAL A 1 86 ? 7.368 7.691 2.705 1.00 75.31 86 VAL A CA 1
ATOM 671 C C . VAL A 1 86 ? 5.951 8.161 2.361 1.00 75.31 86 VAL A C 1
ATOM 673 O O . VAL A 1 86 ? 5.362 7.627 1.423 1.00 75.31 86 VAL A O 1
ATOM 676 N N . GLU A 1 87 ? 5.410 9.116 3.127 1.00 75.81 87 GLU A N 1
ATOM 677 C CA . GLU A 1 87 ? 4.082 9.726 2.899 1.00 75.81 87 GLU A CA 1
ATOM 678 C C . GLU A 1 87 ? 2.937 8.699 2.759 1.00 75.81 87 GLU A C 1
ATOM 680 O O . GLU A 1 87 ? 2.115 8.744 1.844 1.00 75.81 87 GLU A O 1
ATOM 685 N N . ALA A 1 88 ? 2.877 7.724 3.671 1.00 76.69 88 ALA A N 1
ATOM 686 C CA . ALA A 1 88 ? 1.774 6.769 3.698 1.00 76.69 88 ALA A CA 1
ATOM 687 C C . ALA A 1 88 ? 0.464 7.456 4.123 1.00 76.69 88 ALA A C 1
ATOM 689 O O . ALA A 1 88 ? 0.374 8.024 5.211 1.00 76.69 88 ALA A O 1
ATOM 690 N N . HIS A 1 89 ? -0.571 7.339 3.289 1.00 79.56 89 HIS A N 1
ATOM 691 C CA . HIS A 1 89 ? -1.910 7.855 3.570 1.00 79.56 89 HIS A CA 1
ATOM 692 C C . HIS A 1 89 ? -2.947 6.736 3.516 1.00 79.56 89 HIS A C 1
ATOM 694 O O . HIS A 1 89 ? -2.956 5.919 2.594 1.00 79.56 89 HIS A O 1
ATOM 700 N N . VAL A 1 90 ? -3.862 6.734 4.483 1.00 82.88 90 VAL A N 1
ATOM 701 C CA . VAL A 1 90 ? -4.980 5.789 4.540 1.00 82.88 90 VAL A CA 1
ATOM 702 C C . VAL A 1 90 ? -6.265 6.541 4.216 1.00 82.88 90 VAL A C 1
ATOM 704 O O . VAL A 1 90 ? -6.482 7.654 4.685 1.00 82.88 90 VAL A O 1
ATOM 707 N N . ARG A 1 91 ? -7.118 5.942 3.384 1.00 85.00 91 ARG A N 1
ATOM 708 C CA . ARG A 1 91 ? -8.459 6.451 3.080 1.00 85.00 91 ARG A CA 1
ATOM 709 C C . ARG A 1 91 ? -9.463 5.355 3.360 1.00 85.00 91 ARG A C 1
ATOM 711 O O . ARG A 1 91 ? -9.249 4.216 2.947 1.00 85.00 91 ARG A O 1
ATOM 718 N N . CYS A 1 92 ? -10.550 5.709 4.031 1.00 87.00 92 CYS A N 1
ATOM 719 C CA . CYS A 1 92 ? -11.579 4.760 4.409 1.00 87.00 92 CYS A CA 1
ATOM 720 C C . CYS A 1 92 ? -12.937 5.186 3.847 1.00 87.00 92 CYS A C 1
ATOM 722 O O . CYS A 1 92 ? -13.275 6.370 3.830 1.00 87.00 92 CYS A O 1
ATOM 724 N N . TYR A 1 93 ? -13.706 4.215 3.359 1.00 90.19 93 TYR A N 1
ATOM 725 C CA . TYR A 1 93 ? -15.009 4.442 2.745 1.00 90.19 93 TYR A CA 1
ATOM 726 C C . TYR A 1 93 ? -15.998 3.404 3.269 1.00 90.19 93 TYR A C 1
ATOM 728 O O . TYR A 1 93 ? -15.749 2.204 3.171 1.00 90.19 93 TYR A O 1
ATOM 736 N N . GLY A 1 94 ? -17.124 3.864 3.806 1.00 89.81 94 GLY A N 1
ATOM 737 C CA . GLY A 1 94 ? -18.267 3.024 4.129 1.00 89.81 94 GLY A CA 1
ATOM 738 C C . GLY A 1 94 ? -19.110 2.823 2.877 1.00 89.81 94 GLY A C 1
ATOM 739 O O . GLY A 1 94 ? -19.597 3.792 2.300 1.00 89.81 94 GLY A O 1
ATOM 740 N N . VAL A 1 95 ? -19.277 1.581 2.431 1.00 89.62 95 VAL A N 1
ATOM 741 C CA . VAL A 1 95 ? -20.134 1.264 1.283 1.00 89.62 95 VAL A CA 1
ATOM 742 C C . VAL A 1 95 ? -21.443 0.706 1.807 1.00 89.62 95 VAL A C 1
ATOM 744 O O . VAL A 1 95 ? -21.474 -0.386 2.367 1.00 89.62 95 VAL A O 1
ATOM 747 N N . ALA A 1 96 ? -22.524 1.458 1.633 1.00 84.75 96 ALA A N 1
ATOM 748 C CA . ALA A 1 96 ? -23.844 1.064 2.101 1.00 84.75 96 ALA A CA 1
ATOM 749 C C . ALA A 1 96 ? -24.881 1.231 0.991 1.00 84.75 96 ALA A C 1
ATOM 751 O O . ALA A 1 96 ? -24.833 2.164 0.185 1.00 84.75 96 ALA A O 1
ATOM 752 N N . LYS A 1 97 ? -25.847 0.314 0.956 1.00 83.75 97 LYS A N 1
ATOM 753 C CA . LYS A 1 97 ? -27.005 0.408 0.072 1.00 83.75 97 LYS A CA 1
ATOM 754 C C . LYS A 1 97 ? -28.143 1.063 0.852 1.00 83.75 97 LYS A C 1
ATOM 756 O O . LYS A 1 97 ? -28.663 0.472 1.790 1.00 83.75 97 LYS A O 1
ATOM 761 N N . ARG A 1 98 ? -28.502 2.301 0.500 1.00 69.69 98 ARG A N 1
ATOM 762 C CA . ARG A 1 98 ? -29.502 3.092 1.244 1.00 69.69 98 ARG A CA 1
ATOM 763 C C . ARG A 1 98 ? -30.946 2.643 0.990 1.00 69.69 98 ARG A C 1
ATOM 765 O O . ARG A 1 98 ? -31.793 2.819 1.856 1.00 69.69 98 ARG A O 1
ATOM 772 N N . HIS A 1 99 ? -31.219 2.067 -0.181 1.00 79.00 99 HIS A N 1
ATOM 773 C CA . HIS A 1 99 ? -32.530 1.544 -0.570 1.00 79.00 99 HIS A CA 1
ATOM 774 C C . HIS A 1 99 ? -32.356 0.309 -1.460 1.00 79.00 99 HIS A C 1
ATOM 776 O O . HIS A 1 99 ? -31.383 0.230 -2.210 1.00 79.00 99 HIS A O 1
ATOM 782 N N . SER A 1 100 ? -33.291 -0.642 -1.411 1.00 70.38 100 SER A N 1
ATOM 783 C CA . SER A 1 100 ? -33.232 -1.924 -2.139 1.00 70.38 100 SER A CA 1
ATOM 784 C C . SER A 1 100 ? -33.040 -1.778 -3.654 1.00 70.38 100 SER A C 1
ATOM 786 O O . SER A 1 100 ? -32.432 -2.656 -4.262 1.00 70.38 100 SER A O 1
ATOM 788 N N . ASP A 1 101 ? -33.451 -0.649 -4.229 1.00 78.50 101 ASP A N 1
ATOM 789 C CA . ASP A 1 101 ? -33.363 -0.353 -5.668 1.00 78.50 101 ASP A CA 1
ATOM 790 C C . ASP A 1 101 ? -32.276 0.676 -6.040 1.00 78.50 101 ASP A C 1
ATOM 792 O O . ASP A 1 101 ? -32.048 0.975 -7.208 1.00 78.50 101 ASP A O 1
ATOM 796 N N . ALA A 1 102 ? -31.577 1.235 -5.047 1.00 79.12 102 ALA A N 1
ATOM 797 C CA . ALA A 1 102 ? -30.523 2.218 -5.283 1.00 79.12 102 ALA A CA 1
ATOM 798 C C . ALA A 1 102 ? -29.153 1.541 -5.480 1.00 79.12 102 ALA A C 1
ATOM 800 O O . ALA A 1 102 ? -28.884 0.509 -4.855 1.00 79.12 102 ALA A O 1
ATOM 801 N N . PRO A 1 103 ? -28.248 2.119 -6.291 1.00 83.12 103 PRO A N 1
ATOM 802 C CA . PRO A 1 103 ? -26.867 1.655 -6.364 1.00 83.12 103 PRO A CA 1
ATOM 803 C C . PRO A 1 103 ? -26.159 1.803 -5.007 1.00 83.12 103 PRO A C 1
ATOM 805 O O . PRO A 1 103 ? -26.573 2.581 -4.143 1.00 83.12 103 PRO A O 1
ATOM 808 N N . PHE A 1 104 ? -25.070 1.056 -4.818 1.00 83.62 104 PHE A N 1
ATOM 809 C CA . PHE A 1 104 ? -24.222 1.193 -3.634 1.00 83.62 104 PHE A CA 1
ATOM 810 C C . PHE A 1 104 ? -23.663 2.616 -3.537 1.00 83.62 104 PHE A C 1
ATOM 812 O O . PHE A 1 104 ? -23.069 3.121 -4.490 1.00 83.62 104 PHE A O 1
ATOM 819 N N . GLN A 1 105 ? -23.832 3.248 -2.376 1.00 86.50 105 GLN A N 1
ATOM 820 C CA . GLN A 1 105 ? -23.301 4.576 -2.102 1.00 86.50 105 GLN A CA 1
ATOM 821 C C . GLN A 1 105 ? -22.034 4.456 -1.250 1.00 86.50 105 GLN A C 1
ATOM 823 O O . GLN A 1 105 ? -22.025 3.780 -0.222 1.00 86.50 105 GLN A O 1
ATOM 828 N N . THR A 1 106 ? -20.963 5.123 -1.678 1.00 86.06 106 THR A N 1
ATOM 829 C CA . THR A 1 106 ? -19.706 5.238 -0.928 1.00 86.06 106 THR A CA 1
ATOM 830 C C . THR A 1 106 ? -19.732 6.501 -0.073 1.00 86.06 106 THR A C 1
ATOM 832 O O . THR A 1 106 ? -19.844 7.606 -0.604 1.00 86.06 106 THR A O 1
ATOM 835 N N . LEU A 1 107 ? -19.592 6.348 1.237 1.00 85.81 107 LEU A N 1
ATOM 836 C CA . LEU A 1 107 ? -19.519 7.431 2.209 1.00 85.81 107 LEU A CA 1
ATOM 837 C C . LEU A 1 107 ? -18.073 7.543 2.710 1.00 85.81 107 LEU A C 1
ATOM 839 O O . LEU A 1 107 ? -17.543 6.555 3.222 1.00 85.81 107 LEU A O 1
ATOM 843 N N . PRO A 1 108 ? -17.397 8.694 2.551 1.00 86.94 108 PRO A N 1
ATOM 844 C CA . PRO A 1 108 ? -16.051 8.863 3.083 1.00 86.94 108 PRO A CA 1
ATOM 845 C C . PRO A 1 108 ? -16.087 8.803 4.613 1.00 86.94 108 PRO A C 1
ATOM 847 O O . PRO A 1 108 ? -16.933 9.436 5.243 1.00 86.94 108 PRO A O 1
ATOM 850 N N . MET A 1 109 ? -15.169 8.041 5.204 1.00 84.69 109 MET A N 1
ATOM 851 C CA . MET A 1 109 ? -14.988 7.961 6.652 1.00 84.69 109 MET A CA 1
ATOM 852 C C . MET A 1 109 ? -13.702 8.680 7.041 1.00 84.69 109 MET A C 1
ATOM 854 O O . MET A 1 109 ? -12.685 8.559 6.355 1.00 84.69 109 MET A O 1
ATOM 858 N N . ARG A 1 110 ? -13.765 9.427 8.142 1.00 83.69 110 ARG A N 1
ATOM 859 C CA . ARG A 1 110 ? -12.650 10.219 8.658 1.00 83.69 110 ARG A CA 1
ATOM 860 C C . ARG A 1 110 ? -11.818 9.412 9.651 1.00 83.69 110 ARG A C 1
ATOM 862 O O . ARG A 1 110 ? -12.381 8.725 10.503 1.00 83.69 110 ARG A O 1
ATOM 869 N N . ILE A 1 111 ? -10.497 9.517 9.561 1.00 84.62 111 ILE A N 1
ATOM 870 C CA . ILE A 1 111 ? -9.563 8.855 10.473 1.00 84.62 111 ILE A CA 1
ATOM 871 C C . ILE A 1 111 ? -9.213 9.823 11.604 1.00 84.62 111 ILE A C 1
ATOM 873 O O . ILE A 1 111 ? -8.655 10.889 11.377 1.00 84.62 111 ILE A O 1
ATOM 877 N N . GLN A 1 112 ? -9.551 9.450 12.839 1.00 81.25 112 GLN A N 1
ATOM 878 C CA . GLN A 1 112 ? -9.246 10.272 14.016 1.00 81.25 112 GLN A CA 1
ATOM 879 C C . GLN A 1 112 ? -7.805 10.091 14.515 1.00 81.25 112 GLN A C 1
ATOM 881 O O . GLN A 1 112 ? -7.245 11.001 15.116 1.00 81.25 112 GLN A O 1
ATOM 886 N N . SER A 1 113 ? -7.203 8.919 14.289 1.00 75.81 113 SER A N 1
ATOM 887 C CA . SER A 1 113 ? -5.845 8.604 14.736 1.00 75.81 113 SER A CA 1
ATOM 888 C C . SER A 1 113 ? -5.153 7.659 13.744 1.00 75.81 113 SER A C 1
ATOM 890 O O . SER A 1 113 ? -5.638 6.538 13.561 1.00 75.81 113 SER A O 1
ATOM 892 N N . PRO A 1 114 ? -4.040 8.067 13.102 1.00 70.44 114 PRO A N 1
ATOM 893 C CA . PRO A 1 114 ? -3.471 9.423 13.085 1.00 70.44 114 PRO A CA 1
ATOM 894 C C . PRO A 1 114 ? -4.418 10.423 12.391 1.00 70.44 114 PRO A C 1
ATOM 896 O O . PRO A 1 114 ? -5.085 10.059 11.428 1.00 70.44 114 PRO A O 1
ATOM 899 N N . ASP A 1 115 ? -4.496 11.660 12.892 1.00 72.50 115 ASP A N 1
ATOM 900 C CA . ASP A 1 115 ? -5.425 12.686 12.388 1.00 72.50 115 ASP A CA 1
ATOM 901 C C . ASP A 1 115 ? -5.148 13.025 10.913 1.00 72.50 115 ASP A C 1
ATOM 903 O O . ASP A 1 115 ? -4.031 13.384 10.530 1.00 72.50 115 ASP A O 1
ATOM 907 N N . ASP A 1 116 ? -6.178 12.902 10.078 1.00 71.69 116 ASP A N 1
ATOM 908 C CA . ASP A 1 116 ? -6.119 13.077 8.626 1.00 71.69 116 ASP A CA 1
ATOM 909 C C . ASP A 1 116 ? -6.406 14.516 8.149 1.00 71.69 116 ASP A C 1
ATOM 911 O O . ASP A 1 116 ? -6.449 14.768 6.941 1.00 71.69 116 ASP A O 1
ATOM 915 N N . ASN A 1 117 ? -6.539 15.477 9.074 1.00 69.44 117 ASN A N 1
ATOM 916 C CA . ASN A 1 117 ? -6.846 16.896 8.825 1.00 69.44 117 ASN A CA 1
ATOM 917 C C . ASN A 1 117 ? -5.984 17.591 7.752 1.00 69.44 117 ASN A C 1
ATOM 919 O O . ASN A 1 117 ? -6.451 18.519 7.094 1.00 69.44 117 ASN A O 1
ATOM 923 N N . LEU A 1 118 ? -4.733 17.163 7.566 1.00 61.34 118 LEU A N 1
ATOM 924 C CA . LEU A 1 118 ? -3.805 17.749 6.587 1.00 61.34 118 LEU A CA 1
ATOM 925 C C . LEU A 1 118 ? -4.035 17.250 5.148 1.00 61.34 118 LEU A C 1
ATOM 927 O O . LEU A 1 118 ? -3.358 17.695 4.223 1.00 61.34 118 LEU A O 1
ATOM 931 N N . GLY A 1 119 ? -5.017 16.368 4.943 1.00 57.03 119 GLY A N 1
ATOM 932 C CA . GLY A 1 119 ? -5.376 15.825 3.643 1.00 57.03 119 GLY A CA 1
ATOM 933 C C . GLY A 1 119 ? -4.448 14.694 3.196 1.00 57.03 119 GLY A C 1
ATOM 934 O O . GLY A 1 119 ? -3.233 14.715 3.369 1.00 57.03 119 GLY A O 1
ATOM 935 N N . ALA A 1 120 ? -5.037 13.674 2.575 1.00 55.34 120 ALA A N 1
ATOM 936 C CA . ALA A 1 120 ? -4.282 12.637 1.885 1.00 55.34 120 ALA A CA 1
ATOM 937 C C . ALA A 1 120 ? -3.820 13.182 0.529 1.00 55.34 120 ALA A C 1
ATOM 939 O O . ALA A 1 120 ? -4.600 13.165 -0.433 1.00 55.34 120 ALA A O 1
ATOM 940 N N . PHE A 1 121 ? -2.587 13.682 0.443 1.00 56.94 121 PHE A N 1
ATOM 941 C CA . PHE A 1 121 ? -2.053 14.203 -0.809 1.00 56.94 121 PHE A CA 1
ATOM 942 C C . PHE A 1 121 ? -1.785 13.050 -1.781 1.00 56.94 121 PHE A C 1
ATOM 944 O O . PHE A 1 121 ? -0.952 12.180 -1.557 1.00 56.94 121 PHE A O 1
ATOM 951 N N . VAL A 1 122 ? -2.540 13.020 -2.877 1.00 54.59 122 VAL A N 1
ATOM 952 C CA . VAL A 1 122 ? -2.325 12.092 -3.989 1.00 54.59 122 VAL A CA 1
ATOM 953 C C . VAL A 1 122 ? -1.656 12.908 -5.088 1.00 54.59 122 VAL A C 1
ATOM 955 O O . VAL A 1 122 ? -2.328 13.531 -5.906 1.00 54.59 122 VAL A O 1
ATOM 958 N N . LEU A 1 123 ? -0.321 12.917 -5.113 1.00 52.16 123 LEU A N 1
ATOM 959 C CA . LEU A 1 123 ? 0.426 13.477 -6.237 1.00 52.16 123 LEU A CA 1
ATOM 960 C C . LEU A 1 123 ? 0.334 12.521 -7.436 1.00 52.16 123 LEU A C 1
ATOM 962 O O . LEU A 1 123 ? 1.012 11.495 -7.475 1.00 52.16 123 LEU A O 1
ATOM 966 N N . LEU A 1 124 ? -0.505 12.845 -8.421 1.00 53.62 124 LEU A N 1
ATOM 967 C CA . LEU A 1 124 ? -0.724 12.010 -9.615 1.00 53.62 124 LEU A CA 1
ATOM 968 C C . LEU A 1 124 ? 0.514 11.882 -10.526 1.00 53.62 124 LEU A C 1
ATOM 970 O O . LEU A 1 124 ? 0.514 11.059 -11.437 1.00 53.62 124 LEU A O 1
ATOM 974 N N . ALA A 1 125 ? 1.563 12.677 -10.286 1.00 52.28 125 ALA A N 1
ATOM 975 C CA . ALA A 1 125 ? 2.801 12.663 -11.064 1.00 52.28 125 ALA A CA 1
ATOM 976 C C . ALA A 1 125 ? 3.821 11.597 -10.608 1.00 52.28 125 ALA A C 1
ATOM 978 O O . ALA A 1 125 ? 4.803 11.363 -11.310 1.00 52.28 125 ALA A O 1
ATOM 979 N N . LEU A 1 126 ? 3.601 10.934 -9.466 1.00 58.88 126 LEU A N 1
ATOM 980 C CA . LEU A 1 126 ? 4.465 9.862 -8.961 1.00 58.88 126 LEU A CA 1
ATOM 981 C C . LEU A 1 126 ? 3.718 8.517 -8.947 1.00 58.88 126 LEU A C 1
ATOM 983 O O . LEU A 1 126 ? 2.511 8.486 -8.699 1.00 58.88 126 LEU A O 1
ATOM 987 N N . PRO A 1 127 ? 4.403 7.382 -9.193 1.00 58.16 127 PRO A N 1
ATOM 988 C CA . PRO A 1 127 ? 3.794 6.064 -9.071 1.00 58.16 127 PRO A CA 1
ATOM 989 C C . PRO A 1 127 ? 3.422 5.798 -7.607 1.00 58.16 127 PRO A C 1
ATOM 991 O O . PRO A 1 127 ? 4.290 5.583 -6.764 1.00 58.16 127 PRO A O 1
ATOM 994 N N . GLN A 1 128 ? 2.125 5.797 -7.307 1.00 67.50 128 GLN A N 1
ATOM 995 C CA . GLN A 1 128 ? 1.631 5.581 -5.949 1.00 67.50 128 GLN A CA 1
ATOM 996 C C . GLN A 1 128 ? 1.394 4.103 -5.644 1.00 67.50 128 GLN A C 1
ATOM 998 O O . GLN A 1 128 ? 0.901 3.336 -6.477 1.00 67.50 128 GLN A O 1
ATOM 1003 N N . LEU A 1 129 ? 1.700 3.717 -4.407 1.00 69.75 129 LEU A N 1
ATOM 1004 C CA . LEU A 1 129 ? 1.299 2.436 -3.844 1.00 69.75 129 LEU A CA 1
ATOM 1005 C C . LEU A 1 129 ? -0.156 2.531 -3.387 1.00 69.75 129 LEU A C 1
ATOM 1007 O O . LEU A 1 129 ? -0.473 3.295 -2.483 1.00 69.75 129 LEU A O 1
ATOM 1011 N N . ILE A 1 130 ? -1.034 1.736 -3.999 1.00 73.19 130 ILE A N 1
ATOM 1012 C CA . ILE A 1 130 ? -2.438 1.638 -3.593 1.00 73.19 130 ILE A CA 1
ATOM 1013 C C . ILE A 1 130 ? -2.692 0.209 -3.129 1.00 73.19 130 ILE A C 1
ATOM 1015 O O . ILE A 1 130 ? -2.784 -0.705 -3.951 1.00 73.19 130 ILE A O 1
ATOM 1019 N N . ALA A 1 131 ? -2.818 0.024 -1.819 1.00 76.75 131 ALA A N 1
ATOM 1020 C CA . ALA A 1 131 ? -3.282 -1.222 -1.229 1.00 76.75 131 ALA A CA 1
ATOM 1021 C C . ALA A 1 131 ? -4.769 -1.076 -0.877 1.00 76.75 131 ALA A C 1
ATOM 1023 O O . ALA A 1 131 ? -5.181 -0.064 -0.311 1.00 76.75 131 ALA A O 1
ATOM 1024 N N . ARG A 1 132 ? -5.588 -2.055 -1.273 1.00 85.44 132 ARG A N 1
ATOM 1025 C CA . ARG A 1 132 ? -7.035 -2.065 -1.020 1.00 85.44 132 ARG A CA 1
ATOM 1026 C C . ARG A 1 132 ? -7.377 -3.274 -0.165 1.00 85.44 132 ARG A C 1
ATOM 1028 O O . ARG A 1 132 ? -6.938 -4.376 -0.478 1.00 85.44 132 ARG A O 1
ATOM 1035 N N . TYR A 1 133 ? -8.184 -3.053 0.862 1.00 88.88 133 TYR A N 1
ATOM 1036 C CA . TYR A 1 133 ? -8.759 -4.097 1.699 1.00 88.88 133 TYR A CA 1
ATOM 1037 C C . TYR A 1 133 ? -10.214 -3.735 1.994 1.00 88.88 133 TYR A C 1
ATOM 1039 O O . TYR A 1 133 ? -10.543 -2.553 2.104 1.00 88.88 133 TYR A O 1
ATOM 1047 N N . SER A 1 134 ? -11.085 -4.734 2.083 1.00 91.56 134 SER A N 1
ATOM 1048 C CA . SER A 1 134 ? -12.512 -4.550 2.339 1.00 91.56 134 SER A CA 1
ATOM 1049 C C . SER A 1 134 ? -12.949 -5.449 3.481 1.00 91.56 134 SER A C 1
ATOM 1051 O O . SER A 1 134 ? -12.670 -6.645 3.446 1.00 91.56 134 SER A O 1
ATOM 1053 N N . TYR A 1 135 ? -13.665 -4.877 4.443 1.00 92.56 135 TYR A N 1
ATOM 1054 C CA . TYR A 1 135 ? -14.319 -5.618 5.515 1.00 92.56 135 TYR A CA 1
ATOM 1055 C C . TYR A 1 135 ? -15.796 -5.778 5.175 1.00 92.56 135 TYR A C 1
ATOM 1057 O O . TYR A 1 135 ? -16.471 -4.798 4.848 1.00 92.56 135 TYR A O 1
ATOM 1065 N N 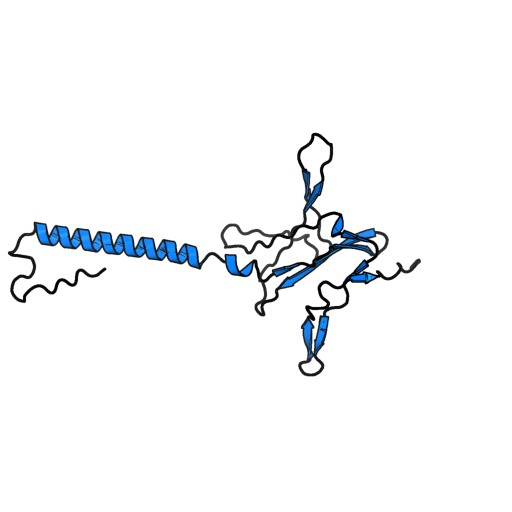. THR A 1 136 ? -16.292 -7.006 5.240 1.00 92.19 136 THR A N 1
ATOM 1066 C CA . THR A 1 136 ? -17.729 -7.286 5.210 1.00 92.19 136 THR A CA 1
ATOM 1067 C C . THR A 1 136 ? -18.312 -7.187 6.619 1.00 92.19 136 THR A C 1
ATOM 1069 O O . THR A 1 136 ? -17.575 -7.083 7.598 1.00 92.19 136 THR A O 1
ATOM 1072 N N . ALA A 1 137 ? -19.641 -7.219 6.747 1.00 88.69 137 ALA A N 1
ATOM 1073 C CA . ALA A 1 137 ? -20.293 -7.182 8.057 1.00 88.69 137 ALA A CA 1
ATOM 1074 C C . ALA A 1 137 ? -19.840 -8.334 8.979 1.00 88.69 137 ALA A C 1
ATOM 1076 O O . ALA A 1 137 ? -19.720 -8.133 10.185 1.00 88.69 137 ALA A O 1
ATOM 1077 N N . ASP A 1 138 ? -19.516 -9.501 8.415 1.00 91.94 138 ASP A N 1
ATOM 1078 C CA . ASP A 1 138 ? -19.071 -10.685 9.163 1.00 91.94 138 ASP A CA 1
ATOM 1079 C C . ASP A 1 138 ? -17.638 -10.548 9.710 1.00 91.94 138 ASP A C 1
ATOM 1081 O O . ASP A 1 138 ? -17.283 -11.137 10.745 1.00 91.94 138 ASP A O 1
ATOM 1085 N N . ASP A 1 139 ? -16.823 -9.729 9.039 1.00 93.00 139 ASP A N 1
ATOM 1086 C CA . ASP A 1 139 ? -15.446 -9.422 9.427 1.00 93.00 139 ASP A CA 1
ATOM 1087 C C . ASP A 1 139 ? -15.374 -8.401 10.567 1.00 93.00 139 ASP A C 1
ATOM 1089 O O . ASP A 1 139 ? -14.312 -8.236 11.173 1.00 93.00 139 ASP A O 1
ATOM 1093 N N . ILE A 1 140 ? -16.486 -7.719 10.863 1.00 93.19 140 ILE A N 1
ATOM 1094 C CA . ILE A 1 140 ? -16.573 -6.696 11.903 1.00 93.19 140 ILE A CA 1
ATOM 1095 C C . ILE A 1 140 ? -16.941 -7.353 13.238 1.00 93.19 140 ILE A C 1
ATOM 1097 O O . ILE A 1 140 ? -18.027 -7.908 13.408 1.00 93.19 140 ILE A O 1
ATOM 1101 N N . LYS A 1 141 ? -16.037 -7.277 14.218 1.00 93.94 141 LYS A N 1
ATOM 1102 C CA . LYS A 1 141 ? -16.229 -7.838 15.563 1.00 93.94 141 LYS A CA 1
ATOM 1103 C C . LYS A 1 141 ? -16.490 -6.741 16.590 1.00 93.94 141 LYS A C 1
ATOM 1105 O O . LYS A 1 141 ? -15.667 -5.860 16.816 1.00 93.94 141 LYS A O 1
ATOM 1110 N N . TRP A 1 142 ? -17.640 -6.818 17.246 1.00 92.38 142 TRP A N 1
ATOM 1111 C CA . TRP A 1 142 ? -18.048 -5.879 18.290 1.00 92.38 142 TRP A CA 1
ATOM 1112 C C . TRP A 1 142 ? -17.439 -6.241 19.640 1.00 92.38 142 TRP A C 1
ATOM 1114 O O . TRP A 1 142 ? -17.252 -7.420 19.925 1.00 92.38 142 TRP A O 1
ATOM 1124 N N . HIS A 1 143 ? -17.167 -5.243 20.482 1.00 91.50 143 HIS A N 1
ATOM 1125 C CA . HIS A 1 143 ? -16.638 -5.421 21.843 1.00 91.50 143 HIS A CA 1
ATOM 1126 C C . HIS A 1 143 ? -15.301 -6.174 21.901 1.00 91.50 143 HIS A C 1
ATOM 1128 O O . HIS A 1 143 ? -14.983 -6.823 22.895 1.00 91.50 143 HIS A O 1
ATOM 1134 N N . HIS A 1 144 ? -14.513 -6.085 20.833 1.00 92.56 144 HIS A N 1
ATOM 1135 C CA . HIS A 1 144 ? -13.167 -6.638 20.763 1.00 92.56 144 HIS A CA 1
ATOM 1136 C C . HIS A 1 144 ? -12.163 -5.512 20.533 1.00 92.56 144 HIS A C 1
ATOM 1138 O O . HIS A 1 144 ? -12.501 -4.442 20.030 1.00 92.56 144 HIS A O 1
ATOM 1144 N N . THR A 1 145 ? -10.919 -5.768 20.902 1.00 92.69 145 THR A N 1
ATOM 1145 C CA . THR A 1 145 ? -9.767 -4.937 20.572 1.00 92.69 145 THR A CA 1
ATOM 1146 C C . THR A 1 145 ? -8.639 -5.833 20.063 1.00 92.69 145 THR A C 1
ATOM 1148 O O . THR A 1 145 ? -8.733 -7.062 20.123 1.00 92.69 145 THR A O 1
ATOM 1151 N N . PHE A 1 146 ? -7.588 -5.249 19.502 1.00 92.62 146 PHE A N 1
ATOM 1152 C CA . PHE A 1 146 ? -6.464 -6.032 18.992 1.00 92.62 146 PHE A CA 1
ATOM 1153 C C . PHE A 1 146 ? -5.514 -6.431 20.120 1.00 92.62 146 PHE A C 1
ATOM 1155 O O . PHE A 1 146 ? -5.244 -5.635 21.021 1.00 92.62 146 PHE A O 1
ATOM 1162 N N . ALA A 1 147 ? -4.977 -7.650 20.051 1.00 92.50 147 ALA A N 1
ATOM 1163 C CA . ALA A 1 147 ? -3.912 -8.067 20.950 1.00 92.50 147 ALA A CA 1
ATOM 1164 C C . ALA A 1 147 ? -2.680 -7.150 20.780 1.00 92.50 147 ALA A C 1
ATOM 1166 O O . ALA A 1 147 ? -2.366 -6.746 19.654 1.00 92.50 147 ALA A O 1
ATOM 1167 N N . PRO A 1 148 ? -1.957 -6.816 21.865 1.00 90.75 148 PRO A N 1
ATOM 1168 C CA . PRO A 1 148 ? -0.718 -6.058 21.758 1.00 90.75 148 PRO A CA 1
ATOM 1169 C C . PRO A 1 148 ? 0.321 -6.882 20.987 1.00 90.75 148 PRO A C 1
ATOM 1171 O O . PRO A 1 148 ? 0.841 -7.873 21.487 1.00 90.75 148 PRO A O 1
ATOM 1174 N N . CYS A 1 149 ? 0.612 -6.465 19.755 1.00 91.19 149 CYS A N 1
ATOM 1175 C CA . CYS A 1 149 ? 1.537 -7.145 18.844 1.00 91.19 149 CYS A CA 1
ATOM 1176 C C . CYS A 1 149 ? 2.909 -6.460 18.754 1.00 91.19 149 CYS A C 1
ATOM 1178 O O . CYS A 1 149 ? 3.773 -6.914 18.013 1.00 91.19 149 CYS A O 1
ATOM 1180 N N . VAL A 1 150 ? 3.127 -5.369 19.495 1.00 91.00 150 VAL A N 1
ATOM 1181 C CA . VAL A 1 150 ? 4.396 -4.631 19.521 1.00 91.00 150 VAL A CA 1
ATOM 1182 C C . VAL A 1 150 ? 5.045 -4.789 20.889 1.00 91.00 150 VAL A C 1
ATOM 1184 O O . VAL A 1 150 ? 4.460 -4.421 21.907 1.00 91.00 150 VAL A O 1
ATOM 1187 N N . SER A 1 151 ? 6.267 -5.305 20.911 1.00 91.81 151 SER A N 1
ATOM 1188 C CA . SER A 1 151 ? 7.080 -5.471 22.114 1.00 91.81 151 SER A CA 1
ATOM 1189 C C . SER A 1 151 ? 8.453 -4.820 21.929 1.00 91.81 151 SER A C 1
ATOM 1191 O O . SER A 1 151 ? 8.842 -4.442 20.823 1.00 91.81 151 SER A O 1
ATOM 1193 N N . ARG A 1 152 ? 9.186 -4.617 23.026 1.00 92.00 152 ARG A N 1
ATOM 1194 C CA . ARG A 1 152 ? 10.586 -4.178 22.967 1.00 92.00 152 ARG A CA 1
ATOM 1195 C C . ARG A 1 152 ? 11.492 -5.393 23.066 1.00 92.00 152 ARG A C 1
ATOM 1197 O O . ARG A 1 152 ? 11.333 -6.192 23.985 1.00 92.00 152 ARG A O 1
ATOM 1204 N N . ASP A 1 153 ? 12.448 -5.495 22.153 1.00 91.81 153 ASP A N 1
ATOM 1205 C CA . ASP A 1 153 ? 13.491 -6.510 22.211 1.00 91.81 153 ASP A CA 1
ATOM 1206 C C . ASP A 1 153 ? 14.379 -6.268 23.446 1.00 91.81 153 ASP A C 1
ATOM 1208 O O . ASP A 1 153 ? 14.915 -5.163 23.595 1.00 91.81 153 ASP A O 1
ATOM 1212 N N . PRO A 1 154 ? 14.551 -7.263 24.335 1.00 90.19 154 PRO A N 1
ATOM 1213 C CA . PRO A 1 154 ? 15.402 -7.128 25.511 1.00 90.19 154 PRO A CA 1
ATOM 1214 C C . PRO A 1 154 ? 16.889 -6.934 25.181 1.00 90.19 154 PRO A C 1
ATOM 1216 O O . PRO A 1 154 ? 17.608 -6.400 26.020 1.00 90.19 154 PRO A O 1
ATOM 1219 N N . VAL A 1 155 ? 17.363 -7.356 24.001 1.00 92.56 155 VAL A N 1
ATOM 1220 C CA . VAL A 1 155 ? 18.791 -7.297 23.641 1.00 92.56 155 VAL A CA 1
ATOM 1221 C C . VAL A 1 155 ? 19.113 -6.048 22.830 1.00 92.56 155 VAL A C 1
ATOM 1223 O O . VAL A 1 155 ? 20.058 -5.326 23.136 1.00 92.56 155 VAL A O 1
ATOM 1226 N N . THR A 1 156 ? 18.341 -5.786 21.776 1.00 90.69 156 THR A N 1
ATOM 1227 C CA . THR A 1 156 ? 18.621 -4.671 20.857 1.00 90.69 156 THR A CA 1
ATOM 1228 C C . THR A 1 156 ? 17.944 -3.363 21.267 1.00 90.69 156 THR A C 1
ATOM 1230 O O . THR A 1 156 ? 18.224 -2.326 20.667 1.00 90.69 156 THR A O 1
ATOM 1233 N N . HIS A 1 157 ? 17.034 -3.400 22.252 1.00 89.69 157 HIS A N 1
ATOM 1234 C CA . HIS A 1 157 ? 16.125 -2.303 22.616 1.00 89.69 157 HIS A CA 1
ATOM 1235 C C . HIS A 1 157 ? 15.259 -1.777 21.452 1.00 89.69 157 HIS A C 1
ATOM 1237 O O . HIS A 1 157 ? 14.601 -0.742 21.584 1.00 89.69 157 HIS A O 1
ATOM 1243 N N . GLY A 1 158 ? 15.222 -2.487 20.320 1.00 87.69 158 GLY A N 1
ATOM 1244 C CA . GLY A 1 158 ? 14.373 -2.167 19.180 1.00 87.69 158 GLY A CA 1
ATOM 1245 C C . GLY A 1 158 ? 12.907 -2.526 19.429 1.00 87.69 158 GLY A C 1
ATOM 1246 O O . GLY A 1 158 ? 12.589 -3.368 20.268 1.00 87.69 158 GLY A O 1
ATOM 1247 N N . ALA A 1 159 ? 11.996 -1.898 18.685 1.00 88.00 159 ALA A N 1
ATOM 1248 C CA . ALA A 1 159 ? 10.606 -2.341 18.631 1.00 88.00 159 ALA A CA 1
ATOM 1249 C C . ALA A 1 159 ? 10.495 -3.573 17.718 1.00 88.00 159 ALA A C 1
ATOM 1251 O O . ALA A 1 159 ? 10.942 -3.538 16.570 1.00 88.00 159 ALA A O 1
ATOM 1252 N N . VAL A 1 160 ? 9.892 -4.645 18.223 1.00 89.62 160 VAL A N 1
ATOM 1253 C CA . VAL A 1 160 ? 9.622 -5.885 17.491 1.00 89.62 160 VAL A CA 1
ATOM 1254 C C . VAL A 1 160 ? 8.118 -6.035 17.342 1.00 89.62 160 VAL A C 1
ATOM 1256 O O . VAL A 1 160 ? 7.366 -5.840 18.295 1.00 89.62 160 VAL A O 1
ATOM 1259 N N . VAL A 1 161 ? 7.685 -6.362 16.127 1.00 90.38 161 VAL A N 1
ATOM 1260 C CA . VAL A 1 161 ? 6.281 -6.624 15.814 1.00 90.38 161 VAL A CA 1
ATOM 1261 C C . VAL A 1 161 ? 6.102 -8.124 15.636 1.00 90.38 161 VAL A C 1
ATOM 1263 O O . VAL A 1 161 ? 6.724 -8.723 14.757 1.00 90.38 161 VAL A O 1
ATOM 1266 N N . ASP A 1 162 ? 5.254 -8.718 16.466 1.00 91.56 162 ASP A N 1
ATOM 1267 C CA . ASP A 1 162 ? 4.822 -10.103 16.352 1.00 91.56 162 ASP A CA 1
ATOM 1268 C C . ASP A 1 162 ? 3.626 -10.194 15.388 1.00 91.56 162 ASP A C 1
ATOM 1270 O O . AS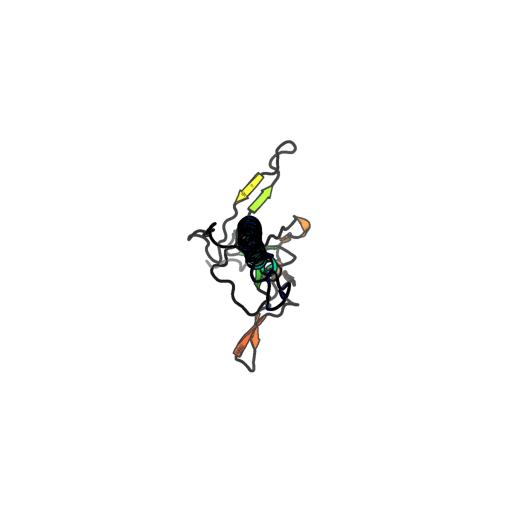P A 1 162 ? 2.507 -9.765 15.688 1.00 91.56 162 ASP A O 1
ATOM 1274 N N . PHE A 1 163 ? 3.87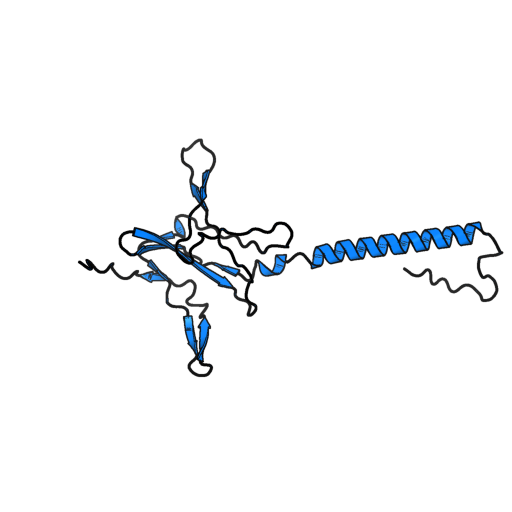5 -10.737 14.195 1.00 89.69 163 PHE A N 1
ATOM 1275 C CA . PHE A 1 163 ? 2.858 -10.874 13.153 1.00 89.69 163 PHE A CA 1
ATOM 1276 C C . PHE A 1 163 ? 1.845 -11.994 13.427 1.00 89.69 163 PHE A C 1
ATOM 1278 O O . PHE A 1 163 ? 0.769 -11.969 12.827 1.00 89.69 163 PHE A O 1
ATOM 1285 N N . ASP A 1 164 ? 2.128 -12.927 14.339 1.00 91.50 164 ASP A N 1
ATOM 1286 C CA . ASP A 1 164 ? 1.173 -13.977 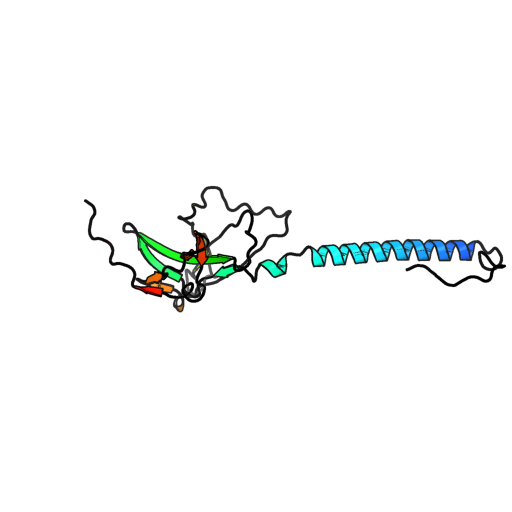14.708 1.00 91.50 164 ASP A CA 1
ATOM 1287 C C . ASP A 1 164 ? 0.043 -13.389 15.572 1.00 91.50 164 ASP A C 1
ATOM 1289 O O . ASP A 1 164 ? -1.132 -13.746 15.438 1.00 91.50 164 ASP A O 1
ATOM 1293 N N . LEU A 1 165 ? 0.370 -12.382 16.388 1.00 92.38 165 LEU A N 1
ATOM 1294 C CA . LEU A 1 165 ? -0.595 -11.632 17.196 1.00 92.38 165 LEU A CA 1
ATOM 1295 C C . LEU A 1 165 ? -1.329 -10.533 16.415 1.00 92.38 165 LEU A C 1
ATOM 1297 O O . LEU A 1 165 ? -2.391 -10.093 16.848 1.00 92.38 165 LEU A O 1
ATOM 1301 N N . PHE A 1 166 ? -0.828 -10.122 15.247 1.00 92.00 166 PHE A N 1
ATOM 1302 C CA . PHE A 1 166 ? -1.373 -9.005 14.456 1.00 92.00 166 PHE A CA 1
ATOM 1303 C C . PHE A 1 166 ? -2.843 -9.187 14.034 1.00 92.00 166 PHE A C 1
ATOM 1305 O O . PHE A 1 166 ? -3.588 -8.225 13.866 1.00 92.00 166 PHE A O 1
ATOM 1312 N N . HIS A 1 167 ? -3.291 -10.428 13.853 1.00 92.81 167 HIS A N 1
ATOM 1313 C CA . HIS A 1 167 ? -4.688 -10.728 13.525 1.00 92.81 167 HIS A CA 1
ATOM 1314 C C . HIS A 1 167 ? -5.525 -11.137 14.741 1.00 92.81 167 HIS A C 1
ATOM 1316 O O . HIS A 1 167 ? -6.731 -11.346 14.606 1.00 92.81 167 HIS A O 1
ATOM 1322 N N . THR A 1 168 ? -4.892 -11.284 15.904 1.00 94.31 168 THR A N 1
ATOM 1323 C CA . THR A 1 168 ? -5.516 -11.834 17.103 1.00 94.31 168 THR A CA 1
ATOM 1324 C C . THR A 1 168 ? -6.345 -10.766 17.802 1.00 94.31 168 THR A C 1
ATOM 1326 O O . THR A 1 168 ? -5.897 -9.640 18.030 1.00 94.31 168 THR A O 1
ATOM 1329 N N . LEU A 1 169 ? -7.576 -11.136 18.147 1.00 93.94 169 LEU A N 1
ATOM 1330 C CA . LEU A 1 169 ? -8.513 -10.280 18.859 1.00 93.94 169 LEU A CA 1
ATOM 1331 C C . LEU A 1 169 ? -8.599 -10.703 20.319 1.00 93.94 169 LEU A C 1
ATOM 1333 O O . LEU A 1 169 ? -8.612 -11.892 20.632 1.00 93.94 169 LEU A O 1
ATOM 1337 N N . VAL A 1 170 ? -8.713 -9.719 21.199 1.00 93.81 170 VAL A N 1
ATOM 1338 C CA . VAL A 1 170 ? -8.991 -9.910 22.621 1.00 93.81 170 VAL A CA 1
ATOM 1339 C C . VAL A 1 170 ? -10.273 -9.162 22.987 1.00 93.81 170 VAL A C 1
ATOM 1341 O O . VAL A 1 170 ? -10.623 -8.189 22.312 1.00 93.81 170 VAL A O 1
ATOM 1344 N N . PRO A 1 171 ? -11.009 -9.590 24.024 1.00 92.56 171 PRO A N 1
ATOM 1345 C CA . PRO A 1 171 ? -12.164 -8.844 24.506 1.00 92.56 171 PRO A CA 1
ATOM 1346 C C . PRO A 1 171 ? -11.769 -7.405 24.845 1.00 92.56 171 PRO A C 1
ATOM 1348 O O . PRO A 1 171 ? -10.740 -7.170 25.483 1.00 92.56 171 PRO A O 1
ATOM 1351 N N . ALA A 1 172 ? -12.568 -6.437 24.398 1.00 86.69 172 ALA A N 1
ATOM 1352 C CA . ALA A 1 172 ? -12.323 -5.043 24.725 1.00 86.69 172 ALA A CA 1
ATOM 1353 C C . ALA A 1 172 ? -12.463 -4.840 26.244 1.00 86.69 172 ALA A C 1
ATOM 1355 O O . ALA A 1 172 ? -13.391 -5.395 26.843 1.00 86.69 172 ALA A O 1
ATOM 1356 N N . PRO A 1 173 ? -11.588 -4.039 26.879 1.00 81.44 173 PRO A N 1
ATOM 1357 C CA . PRO A 1 173 ? -11.789 -3.655 28.267 1.00 81.44 173 PRO A CA 1
ATOM 1358 C C . PRO A 1 173 ? -13.167 -3.005 28.410 1.00 81.44 173 PRO A C 1
ATOM 1360 O O . PRO A 1 173 ? -13.558 -2.171 27.586 1.00 81.44 173 PRO A O 1
ATOM 1363 N N . SER A 1 174 ? -13.904 -3.394 29.451 1.00 70.62 174 SER A N 1
ATOM 1364 C CA . SER A 1 174 ? -15.129 -2.699 29.833 1.00 70.62 174 SER A CA 1
ATOM 1365 C C . SER A 1 174 ? -14.792 -1.223 30.006 1.00 70.62 174 SER A C 1
ATOM 1367 O O . SER A 1 174 ? -13.837 -0.900 30.717 1.00 70.62 174 SER A O 1
ATOM 1369 N N . CYS A 1 175 ? -15.539 -0.346 29.332 1.00 60.19 175 CYS A N 1
ATOM 1370 C CA . CYS A 1 175 ? -15.374 1.096 29.471 1.00 60.19 175 CYS A CA 1
ATOM 1371 C C . CYS A 1 175 ? -15.305 1.427 30.972 1.00 60.19 175 CYS A C 1
ATOM 1373 O O . CYS A 1 175 ? -16.185 0.963 31.705 1.00 60.19 175 CYS A O 1
ATOM 1375 N N . PRO A 1 176 ? -14.289 2.164 31.463 1.00 53.88 176 PRO A N 1
ATOM 1376 C CA . PRO A 1 176 ? -14.327 2.638 32.831 1.00 53.88 176 PRO A CA 1
ATOM 1377 C C . PRO A 1 176 ? -15.584 3.492 32.949 1.00 53.88 176 PRO A C 1
ATOM 1379 O O . PRO A 1 176 ? -15.738 4.506 32.267 1.00 53.88 176 PRO A O 1
ATOM 1382 N N . SER A 1 177 ? -16.527 3.018 33.753 1.00 48.06 177 SER A N 1
ATOM 1383 C CA . SER A 1 177 ? -17.651 3.811 34.202 1.00 48.06 177 SER A CA 1
ATOM 1384 C C . SER A 1 177 ? -17.073 5.044 34.888 1.00 48.06 177 SER A C 1
ATOM 1386 O O . SER A 1 177 ? -16.533 4.936 35.985 1.00 48.06 177 SER A O 1
ATOM 1388 N N . THR A 1 178 ? -17.194 6.185 34.214 1.00 39.50 178 THR A N 1
ATOM 1389 C CA . THR A 1 178 ? -17.149 7.517 34.814 1.00 39.50 178 THR A CA 1
ATOM 1390 C C . THR A 1 178 ? -15.769 7.970 35.318 1.00 39.50 178 THR A C 1
ATOM 1392 O O . THR A 1 178 ? -15.345 7.639 36.420 1.00 39.50 178 THR A O 1
ATOM 1395 N N . VAL A 1 179 ? -15.103 8.841 34.555 1.00 43.56 179 VAL A N 1
ATOM 1396 C CA . VAL A 1 179 ? -14.298 9.905 35.175 1.00 43.56 179 VAL A CA 1
ATOM 1397 C C . VAL A 1 179 ? -15.232 11.111 35.249 1.00 43.56 179 VAL A C 1
ATOM 1399 O O . VAL A 1 179 ? -15.536 11.703 34.213 1.00 43.56 179 VAL A O 1
ATOM 1402 N N . VAL A 1 180 ? -15.792 11.349 36.443 1.00 36.50 180 VAL A N 1
ATOM 1403 C CA . VAL A 1 180 ? -16.473 12.607 36.807 1.00 36.50 180 VAL A CA 1
ATOM 1404 C C . VAL A 1 180 ? -15.431 13.713 36.871 1.00 36.50 180 VAL A C 1
ATOM 1406 O O . VAL A 1 180 ? -14.334 13.423 37.401 1.00 36.50 180 VAL A O 1
#

InterPro domains:
  IPR013518 Potassium channel, inwardly rectifying, Kir, cytoplasmic [G3DSA:2.60.40.1400] (46-129)
  IPR013518 Potassium channel, inwardly rectifying, Kir, cytoplasmic [G3DSA:2.60.40.1400] (130-179)
  IPR014756 Immunoglobulin E-set [SSF81296] (31-173)
  IPR016449 Potassium channel, inwardly rectifying, Kir [PTHR11767] (1-130)
  IPR041647 Inward rectifier potassium channel, C-terminal [PF17655] (56-100)

S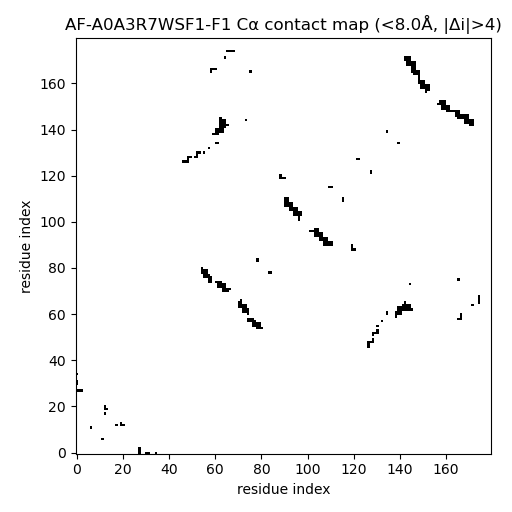olvent-accessible surface area (backbone atoms only — not comparable to full-atom values): 11615 Å² total; per-residue (Å²): 117,78,83,81,78,73,71,62,99,85,41,96,49,69,83,78,40,64,68,54,52,50,52,55,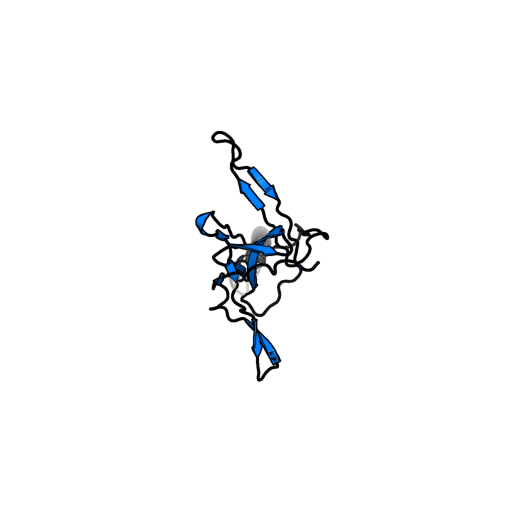49,53,51,47,53,50,36,52,53,51,53,51,51,50,52,52,53,50,49,58,60,68,63,54,58,66,81,57,31,77,39,54,45,68,37,77,44,36,24,34,34,69,55,98,89,41,84,43,81,46,71,53,73,46,68,75,54,93,70,80,75,78,90,77,70,88,85,48,68,48,76,45,64,88,44,101,87,49,70,78,42,77,41,82,49,83,52,78,78,76,67,50,88,86,58,77,82,78,64,85,89,52,85,75,76,73,70,87,85,86,79,54,80,88,34,48,39,72,58,24,38,74,42,90,27,70,47,68,39,93,84,79,68,41,84,42,74,44,72,83,36,56,65,35,73,37,77,40,77,78,71,80,83,72,88,126

Foldseek 3Di:
DDPPPPDDPPQPQNPPPVVSVVVNVVVVVVVVVVVVVVVVVVVVVVQQPAVQLVQKDKAQAWEWDQDPNDTDIDIDIDGNDPDDDDLDDDWDWDWDDPDPPDPIDTDTDADVVVHCVVDSDDPVVHNDRDHDDDDDPVRYHYQKDADPQWDQDPPPRDIDGHPVSNNPIDGHPDPPPDPD

Secondary structure (DSSP, 8-state):
--------TT-TTTTT-HHHHHHHHHHHHHHHHHHHHHHHHHHHHHH-GGGGTTTEEE-SSEEEEEETTEEEEE--EEE-SSSPPTT--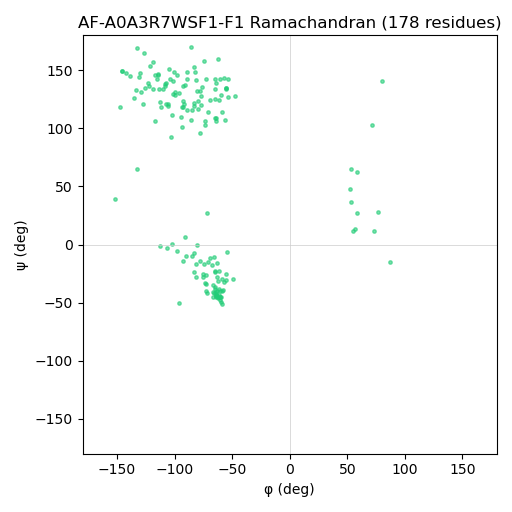--EEEEE-SSTTSPPEEEEE--TTTT-TT-----TTS----------GGGEEETEEE---EEE-TTT--EEE-TTTTT-EEEPPPP-S---

Radius of gyration: 29.73 Å; Cα contacts (8 Å, |Δi|>4): 183; chains: 1; bounding box: 72×32×92 Å

Organism: Aphanomyces astaci (NCBI:txid112090)